Protein AF-A0A7S3SJX9-F1 (afdb_monomer_lite)

Organism: Emiliania huxleyi (NCBI:txid2903)

InterPro domains:
  IPR011989 Armadillo-like helical [G3DSA:1.25.10.10] (10-184)
  IPR013535 PUL domain [PF08324] (19-178)

Foldseek 3Di:
DDDDDDDDDPPPPDCDLVVLLCLLPPPPLPDDSLLVSLQVLLVCLQPDDADVNLVSVVSNLVSCVVSVLLQHLQLSSLLSLLSSLLSNLQRCVVNVHDLVSCVSSLVSLLSNLPHDDNVDDDPVSNVSSLNSLLSSLQSLLSNQAPPVSSLVSCVVSVVLVSLCVQLDDPHDPSSVVSSVSSVDSSVYD

Secondary structure (DSSP, 8-state):
----------------HHHHHHHHHSTT-SSHHHHHHHHHHHHHHHHS-THHHHHHHHHHHHHHHHTTTTT-S-HHHHHHHHHHHHHHHHHHHHTT--HHHHHHHHHHHHHHHSSPP-TT--HHHHHHHHHHHHHHHHHHHHHHTT-HHHHHHHHHTTHHHHHHHHHSTT--HHHHHHHHHHHHHHH--

Radius of gyration: 18.92 Å; chains: 1; bounding box: 76×35×45 Å

Sequence (189 aa):
GEAPGAGGGSEDGEAGPAAVLDALRSSDFGGVEAMFALRLAANLLAAGKGGASLALLPPILEAAAAAGAHESERPATRLALATLLLNAAVLLRRSAASSDTKTPAICALQQLLTAPALATAPAVAAAAAEEASCRAALALGTLAHGDVETQALCAGLDLPSALDGVGGGGASARQRECVASARAALVGC

Structure (mmCIF, N/CA/C/O backbone):
data_AF-A0A7S3SJX9-F1
#
_entry.id   AF-A0A7S3SJX9-F1
#
loop_
_atom_site.group_PDB
_atom_site.id
_atom_site.type_symbol
_atom_site.label_atom_id
_atom_site.label_alt_id
_atom_site.label_comp_id
_atom_site.label_asym_id
_atom_site.label_entity_id
_atom_site.label_seq_id
_atom_site.pdbx_PDB_ins_code
_atom_site.Cartn_x
_atom_site.Cartn_y
_atom_site.Cartn_z
_atom_site.occupancy
_atom_site.B_iso_or_equiv
_atom_site.auth_seq_id
_atom_site.auth_comp_id
_atom_site.auth_asym_id
_atom_site.auth_atom_id
_atom_site.pdbx_PDB_model_num
ATOM 1 N N . GLY A 1 1 ? -56.130 -16.193 -25.826 1.00 40.59 1 GLY A N 1
ATOM 2 C CA . GLY A 1 1 ? -55.131 -17.190 -25.419 1.00 40.59 1 GLY A CA 1
ATOM 3 C C . GLY A 1 1 ? -53.820 -16.815 -26.062 1.00 40.59 1 GLY A C 1
ATOM 4 O O . GLY A 1 1 ? -53.866 -16.248 -27.142 1.00 40.59 1 GLY A O 1
ATOM 5 N N . GLU A 1 2 ? -52.729 -17.125 -25.364 1.00 36.31 2 GLU A N 1
ATOM 6 C CA . GLU A 1 2 ? -51.315 -17.053 -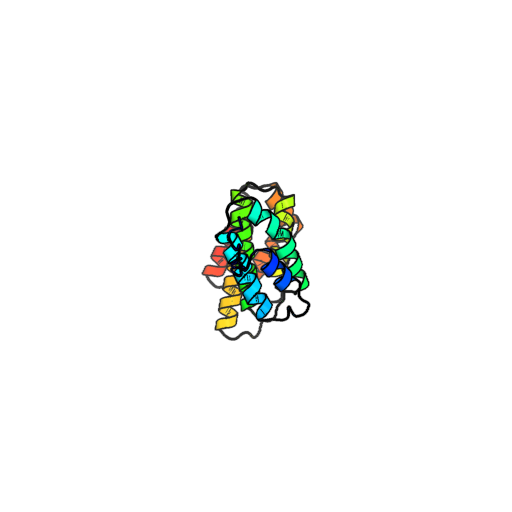25.785 1.00 36.31 2 GLU A CA 1
ATOM 7 C C . GLU A 1 2 ? -50.565 -15.712 -25.619 1.00 36.31 2 GLU A C 1
ATOM 9 O O . GLU A 1 2 ? -50.527 -14.849 -26.485 1.00 36.31 2 GLU A O 1
ATOM 14 N N . ALA A 1 3 ? -50.032 -15.596 -24.392 1.00 42.66 3 ALA A N 1
ATOM 15 C CA . ALA A 1 3 ? -48.684 -15.233 -23.923 1.00 42.66 3 ALA A CA 1
ATOM 16 C C . ALA A 1 3 ? -47.809 -14.164 -24.634 1.00 42.66 3 ALA A C 1
ATOM 18 O O . ALA A 1 3 ? -47.578 -14.240 -25.839 1.00 42.66 3 ALA A O 1
ATOM 19 N N . PRO A 1 4 ? -47.172 -13.258 -23.856 1.00 45.25 4 PRO A N 1
ATOM 20 C CA . PRO A 1 4 ? -46.070 -12.419 -24.316 1.00 45.25 4 PRO A CA 1
ATOM 21 C C . PRO A 1 4 ? -44.744 -13.198 -24.310 1.00 45.25 4 PRO A C 1
ATOM 23 O O . PRO A 1 4 ? -44.398 -13.867 -23.334 1.00 45.25 4 PRO A O 1
ATOM 26 N N . GLY A 1 5 ? -43.982 -13.082 -25.398 1.00 37.81 5 GLY A N 1
ATOM 27 C CA . GLY A 1 5 ? -42.610 -13.572 -25.479 1.00 37.81 5 GLY A CA 1
ATOM 28 C C . GLY A 1 5 ? -41.687 -12.734 -24.598 1.00 37.81 5 GLY A C 1
ATOM 29 O O . GLY A 1 5 ? -41.404 -11.579 -24.907 1.00 37.81 5 GLY A O 1
ATOM 30 N N . ALA A 1 6 ? -41.222 -13.330 -23.503 1.00 47.38 6 ALA A N 1
ATOM 31 C CA . ALA A 1 6 ? -40.044 -12.883 -22.781 1.00 47.38 6 ALA A CA 1
ATOM 32 C C . ALA A 1 6 ? -38.809 -13.219 -23.628 1.00 47.38 6 ALA A C 1
ATOM 34 O O . ALA A 1 6 ? -38.578 -14.379 -23.964 1.00 47.38 6 ALA A O 1
ATOM 35 N N . GLY A 1 7 ? -38.027 -12.211 -23.994 1.00 38.44 7 GLY A N 1
ATOM 36 C CA . GLY A 1 7 ? -36.808 -12.405 -24.765 1.00 38.44 7 GLY A CA 1
ATOM 37 C C . GLY A 1 7 ? -35.994 -11.127 -24.777 1.00 38.44 7 GLY A C 1
ATOM 38 O O . GLY A 1 7 ? -36.356 -10.170 -25.452 1.00 38.44 7 GLY A O 1
ATOM 39 N N . GLY A 1 8 ? -34.918 -11.116 -23.999 1.00 31.25 8 GLY A N 1
ATOM 40 C CA . GLY A 1 8 ? -33.990 -9.993 -23.936 1.00 31.25 8 GLY A CA 1
ATOM 41 C C . GLY A 1 8 ? -33.355 -9.847 -22.565 1.00 31.25 8 GLY A C 1
ATOM 42 O O . GLY A 1 8 ? -33.422 -8.773 -21.980 1.00 31.25 8 GLY A O 1
ATOM 43 N N . GLY A 1 9 ? -32.776 -10.928 -22.034 1.00 34.88 9 GLY A N 1
ATOM 44 C CA . GLY A 1 9 ? -31.737 -10.778 -21.025 1.00 34.88 9 GLY A CA 1
ATOM 45 C C . GLY A 1 9 ? -30.546 -10.125 -21.711 1.00 34.88 9 GLY A C 1
ATOM 46 O O . GLY A 1 9 ? -29.835 -10.793 -22.458 1.00 34.88 9 GLY A O 1
ATOM 47 N N . SER A 1 10 ? -30.373 -8.819 -21.521 1.00 37.34 10 SER A N 1
ATOM 48 C CA . SER A 1 10 ? -29.065 -8.214 -21.701 1.00 37.34 10 SER A CA 1
ATOM 49 C C . SER A 1 10 ? -28.235 -8.644 -20.497 1.00 37.34 10 SER A C 1
ATOM 51 O O . SER A 1 10 ? -28.319 -8.080 -19.408 1.00 37.34 10 SER A O 1
ATOM 53 N N . GLU A 1 11 ? -27.462 -9.713 -20.685 1.00 42.41 11 GLU A N 1
ATOM 54 C CA . GLU A 1 11 ? -26.222 -9.921 -19.942 1.00 42.41 11 GLU A CA 1
ATOM 55 C C . GLU A 1 11 ? -25.274 -8.786 -20.345 1.00 42.41 11 GLU A C 1
ATOM 57 O O . GLU A 1 11 ? -24.360 -8.943 -21.153 1.00 42.41 11 GLU A O 1
ATOM 62 N N . ASP A 1 12 ? -25.563 -7.590 -19.838 1.00 40.75 12 ASP A N 1
ATOM 63 C CA . ASP A 1 12 ? -24.622 -6.492 -19.854 1.00 40.75 12 ASP A CA 1
ATOM 64 C C . ASP A 1 12 ? -23.458 -6.931 -18.973 1.00 40.75 12 ASP A C 1
ATOM 66 O O . ASP A 1 12 ? -23.615 -7.159 -17.772 1.00 40.75 12 ASP A O 1
ATOM 70 N N . GLY A 1 13 ? -22.309 -7.137 -19.618 1.00 44.06 13 GLY A N 1
ATOM 71 C CA . GLY A 1 13 ? -21.057 -7.556 -19.010 1.00 44.06 13 GLY A CA 1
ATOM 72 C C . GLY A 1 13 ? -20.617 -6.572 -17.938 1.00 44.06 13 GLY A C 1
ATOM 73 O O . GLY A 1 13 ? -19.816 -5.669 -18.178 1.00 44.06 13 GLY A O 1
ATOM 74 N N . GLU A 1 14 ? -21.138 -6.756 -16.735 1.00 42.59 14 GLU A N 1
ATOM 75 C CA . GLU A 1 14 ? -20.643 -6.098 -15.551 1.00 42.59 14 GLU A CA 1
ATOM 76 C C . GLU A 1 14 ? -19.315 -6.783 -15.229 1.00 42.59 14 GLU A C 1
ATOM 78 O O . GLU A 1 14 ? -19.271 -7.917 -14.749 1.00 42.59 14 GLU A O 1
ATOM 83 N N . ALA A 1 15 ? -18.204 -6.116 -15.542 1.00 53.06 15 ALA A N 1
ATOM 84 C CA . ALA A 1 15 ? -16.895 -6.461 -15.000 1.00 53.06 15 ALA A CA 1
ATOM 85 C C . ALA A 1 15 ? -16.928 -6.214 -13.480 1.00 53.06 15 ALA A C 1
ATOM 87 O O . ALA A 1 15 ? -16.396 -5.230 -12.968 1.00 53.06 15 ALA A O 1
ATOM 88 N N . GLY A 1 16 ? -17.666 -7.065 -12.770 1.00 61.12 16 GLY A N 1
ATOM 89 C CA . GLY A 1 16 ? -17.934 -6.956 -11.352 1.00 61.12 16 GLY A CA 1
ATOM 90 C C . GLY A 1 16 ? -16.752 -7.436 -10.510 1.00 61.12 16 GLY A C 1
ATOM 91 O O . GLY A 1 16 ? -15.766 -7.964 -11.033 1.00 61.12 16 GLY A O 1
ATOM 92 N N . PRO A 1 17 ? -16.851 -7.316 -9.177 1.00 61.78 17 PRO A N 1
ATOM 93 C CA . PRO A 1 17 ? -15.807 -7.756 -8.252 1.00 61.78 17 PRO A CA 1
ATOM 94 C C . PRO A 1 17 ? -15.365 -9.215 -8.437 1.00 61.78 17 PRO A C 1
ATOM 96 O O . PRO A 1 17 ? -14.198 -9.532 -8.223 1.00 61.78 17 PRO A O 1
ATOM 99 N N . ALA A 1 18 ? -16.278 -10.088 -8.872 1.00 65.81 18 ALA A N 1
ATOM 100 C CA . ALA A 1 18 ? -15.987 -11.487 -9.178 1.00 65.81 18 ALA A CA 1
ATOM 101 C C . ALA A 1 18 ? -15.023 -11.635 -10.368 1.00 65.81 18 ALA A C 1
ATOM 103 O O . ALA A 1 18 ? -14.036 -12.350 -10.253 1.00 65.81 18 ALA A O 1
ATOM 104 N N . ALA A 1 19 ? -15.226 -10.880 -11.453 1.00 64.81 19 ALA A N 1
ATOM 105 C CA . ALA A 1 19 ? -14.335 -10.898 -12.615 1.00 64.81 19 ALA A CA 1
ATOM 106 C C . ALA A 1 19 ? -12.923 -10.388 -12.274 1.00 64.81 19 ALA A C 1
ATOM 108 O O . ALA A 1 19 ? -11.935 -10.862 -12.827 1.00 64.81 19 ALA A O 1
ATOM 109 N N . VAL A 1 20 ? -12.813 -9.446 -11.328 1.00 63.50 20 VAL A N 1
ATOM 110 C CA . VAL A 1 20 ? -11.517 -8.962 -10.823 1.00 63.50 20 VAL A CA 1
ATOM 111 C C . VAL A 1 20 ? -10.802 -10.032 -10.010 1.00 63.50 20 VAL A C 1
ATOM 113 O O . VAL A 1 20 ? -9.601 -10.215 -10.182 1.00 63.50 20 VAL A O 1
ATOM 116 N N . LEU A 1 21 ? -11.527 -10.747 -9.148 1.00 65.00 21 LEU A N 1
ATOM 117 C CA . LEU A 1 21 ? -10.972 -11.851 -8.366 1.00 65.00 21 LEU A CA 1
ATOM 118 C C . LEU A 1 21 ? -10.577 -13.038 -9.245 1.00 65.00 21 LEU A C 1
ATOM 120 O O . LEU A 1 21 ? -9.523 -13.620 -9.015 1.00 65.00 21 LEU A O 1
ATOM 124 N N . ASP A 1 22 ? -11.371 -13.366 -10.259 1.00 67.25 22 ASP A N 1
ATOM 125 C CA . ASP A 1 22 ? -11.055 -14.437 -11.204 1.00 67.25 22 ASP A CA 1
ATOM 126 C C . ASP A 1 22 ? -9.852 -14.075 -12.076 1.00 67.25 22 ASP A C 1
ATOM 128 O O . ASP A 1 22 ? -8.957 -14.901 -12.248 1.00 67.25 22 ASP A O 1
ATOM 132 N N . ALA A 1 23 ? -9.755 -12.819 -12.532 1.00 62.62 23 ALA A N 1
ATOM 133 C CA . ALA A 1 23 ? -8.551 -12.323 -13.190 1.00 62.62 23 ALA A CA 1
ATOM 134 C C . ALA A 1 23 ? -7.338 -12.467 -12.260 1.00 62.62 23 ALA A C 1
ATOM 136 O O . ALA A 1 23 ? -6.363 -13.106 -12.646 1.00 62.62 23 ALA A O 1
ATOM 137 N N . LEU A 1 24 ? -7.438 -11.959 -11.021 1.00 62.06 24 LEU A N 1
ATOM 138 C CA . LEU A 1 24 ? -6.410 -12.024 -9.970 1.00 62.06 24 LEU A CA 1
ATOM 139 C C . LEU A 1 24 ? -5.953 -13.446 -9.610 1.00 62.06 24 LEU A C 1
ATOM 141 O O . LEU A 1 24 ? -4.812 -13.626 -9.194 1.00 62.06 24 LEU A O 1
ATOM 145 N N . ARG A 1 25 ? -6.831 -14.443 -9.749 1.00 65.06 25 ARG A N 1
ATOM 146 C CA . ARG A 1 25 ? -6.575 -15.849 -9.397 1.00 65.06 25 ARG A CA 1
ATOM 147 C C . ARG A 1 25 ? -6.139 -16.715 -10.575 1.00 65.06 25 ARG A C 1
ATOM 149 O O . ARG A 1 25 ? -5.662 -17.827 -10.348 1.00 65.06 25 ARG A O 1
ATOM 156 N N . SER A 1 26 ? -6.330 -16.256 -11.810 1.00 58.22 26 SER A N 1
ATOM 157 C CA . SER A 1 26 ? -5.903 -17.007 -12.988 1.00 58.22 26 SER A CA 1
ATOM 158 C C . SER A 1 26 ? -4.378 -17.166 -12.995 1.00 58.22 26 SER A C 1
ATOM 160 O O . SER A 1 26 ? -3.630 -16.252 -12.651 1.00 58.22 26 SER A O 1
ATOM 162 N N . SER A 1 27 ? -3.912 -18.366 -13.340 1.00 46.94 27 SER A N 1
ATOM 163 C CA . SER A 1 27 ? -2.518 -18.822 -13.198 1.00 46.94 27 SER A CA 1
ATOM 164 C C . SER A 1 27 ? -1.511 -18.069 -14.081 1.00 46.94 27 SER A C 1
ATOM 166 O O . SER A 1 27 ? -0.312 -18.315 -13.980 1.00 46.94 27 SER A O 1
ATOM 168 N N . ASP A 1 28 ? -1.996 -17.144 -14.909 1.00 49.84 28 ASP A N 1
ATOM 169 C CA . ASP A 1 28 ? -1.238 -16.350 -15.874 1.00 49.84 28 ASP A CA 1
ATOM 170 C C . ASP A 1 28 ? -0.861 -14.959 -15.340 1.00 49.84 28 ASP A C 1
ATOM 172 O O . ASP A 1 28 ? -0.427 -14.089 -16.093 1.00 49.84 28 ASP A O 1
ATOM 176 N N . PHE A 1 29 ? -0.956 -14.747 -14.020 1.00 52.84 29 PHE A N 1
ATOM 177 C CA . PHE A 1 29 ? -0.699 -13.473 -13.335 1.00 52.84 29 PHE A CA 1
ATOM 178 C C . PHE A 1 29 ? 0.775 -13.007 -13.323 1.00 52.84 29 PHE A C 1
ATOM 180 O O . PHE A 1 29 ? 1.270 -12.409 -12.367 1.00 52.84 29 PHE A O 1
ATOM 187 N N . GLY A 1 30 ? 1.502 -13.244 -14.412 1.00 53.66 30 GLY A N 1
ATOM 188 C CA . GLY A 1 30 ? 2.834 -12.733 -14.680 1.00 53.66 30 GLY A CA 1
ATOM 189 C C . GLY A 1 30 ? 2.793 -11.389 -15.409 1.00 53.66 30 GLY A C 1
ATOM 190 O O . GLY A 1 30 ? 2.688 -11.311 -16.630 1.00 53.66 30 GLY A O 1
ATOM 191 N N . GLY A 1 31 ? 3.000 -10.288 -14.685 1.00 65.38 31 GLY A N 1
ATOM 192 C CA . GLY A 1 31 ? 3.419 -9.025 -15.301 1.00 65.38 31 GLY A CA 1
ATOM 193 C C . GLY A 1 31 ? 2.330 -7.989 -15.583 1.00 65.38 31 GLY A C 1
ATOM 194 O O . GLY A 1 31 ? 1.868 -7.322 -14.662 1.00 65.38 31 GLY A O 1
ATOM 195 N N . VAL A 1 32 ? 2.040 -7.716 -16.862 1.00 70.25 32 VAL A N 1
ATOM 196 C CA . VAL A 1 32 ? 1.223 -6.554 -17.288 1.00 70.25 32 VAL A CA 1
ATOM 197 C C . VAL A 1 32 ? -0.247 -6.716 -16.892 1.00 70.25 32 VAL A C 1
ATOM 199 O O . VAL A 1 32 ? -0.888 -5.744 -16.492 1.00 70.25 32 VAL A O 1
ATOM 202 N N . GLU A 1 33 ? -0.761 -7.942 -16.933 1.00 76.88 33 GLU A N 1
ATOM 203 C CA . GLU A 1 33 ? -2.127 -8.274 -16.517 1.00 76.88 33 GLU A CA 1
ATOM 204 C C . GLU A 1 33 ? -2.327 -8.008 -15.021 1.00 76.88 33 GLU A C 1
ATOM 206 O O . GLU A 1 33 ? -3.297 -7.352 -14.633 1.00 76.88 33 GLU A O 1
ATOM 211 N N . ALA A 1 34 ? -1.327 -8.356 -14.202 1.00 78.69 34 ALA A N 1
ATOM 212 C CA . ALA A 1 34 ? -1.325 -8.058 -12.775 1.00 78.69 34 ALA A CA 1
ATOM 213 C C . ALA A 1 34 ? -1.416 -6.556 -12.489 1.00 78.69 34 ALA A C 1
ATOM 215 O O . ALA A 1 34 ? -2.192 -6.112 -11.642 1.00 78.69 34 ALA A O 1
ATOM 216 N N . MET A 1 35 ? -0.673 -5.743 -13.242 1.00 87.88 35 MET A N 1
ATOM 217 C CA . MET A 1 35 ? -0.753 -4.287 -13.131 1.00 87.88 35 MET A CA 1
ATOM 218 C C . MET A 1 35 ? -2.165 -3.767 -13.452 1.00 87.88 35 MET A C 1
ATOM 220 O O . MET A 1 35 ? -2.668 -2.906 -12.728 1.00 87.88 35 MET A O 1
ATOM 224 N N . PHE A 1 36 ? -2.803 -4.234 -14.529 1.00 86.44 36 PHE A N 1
ATOM 225 C CA . PHE A 1 36 ? -4.136 -3.751 -14.909 1.00 86.44 36 PHE A CA 1
ATOM 226 C C . PHE A 1 36 ? -5.216 -4.176 -13.919 1.00 86.44 36 PHE A C 1
ATOM 228 O O . PHE A 1 36 ? -6.045 -3.349 -13.540 1.00 86.44 36 PHE A O 1
ATOM 235 N N . ALA A 1 37 ? -5.164 -5.412 -13.437 1.00 86.19 37 ALA A N 1
ATOM 236 C CA . ALA A 1 37 ? -6.079 -5.902 -12.419 1.00 86.19 37 ALA A CA 1
ATOM 237 C C . ALA A 1 37 ? -5.931 -5.142 -11.089 1.00 86.19 37 ALA A C 1
ATOM 239 O O . ALA A 1 37 ? -6.933 -4.731 -10.509 1.00 86.19 37 ALA A O 1
ATOM 240 N N . LEU A 1 38 ? -4.700 -4.850 -10.646 1.00 91.19 38 LEU A N 1
ATOM 241 C CA . LEU A 1 38 ? -4.458 -4.010 -9.464 1.00 91.19 38 LEU A CA 1
ATOM 242 C C . LEU A 1 38 ? -5.009 -2.590 -9.641 1.00 91.19 38 LEU A C 1
ATOM 244 O O . LEU A 1 38 ? -5.584 -2.029 -8.710 1.00 91.19 38 LEU A O 1
ATOM 248 N N . ARG A 1 39 ? -4.875 -2.003 -10.838 1.00 91.81 39 ARG A N 1
ATOM 249 C CA . ARG A 1 39 ? -5.460 -0.685 -11.148 1.00 91.81 39 ARG A CA 1
ATOM 250 C C . ARG A 1 39 ? -6.984 -0.721 -11.126 1.00 91.81 39 ARG A C 1
ATOM 252 O O . ARG A 1 39 ? -7.599 0.192 -10.580 1.00 91.81 39 ARG A O 1
ATOM 259 N N . LEU A 1 40 ? -7.584 -1.762 -11.696 1.00 88.69 40 LEU A N 1
ATOM 260 C CA . LEU A 1 40 ? -9.029 -1.957 -11.667 1.00 88.69 40 LEU A CA 1
ATOM 261 C C . LEU A 1 40 ? -9.525 -2.109 -10.223 1.00 88.69 40 LEU A C 1
ATOM 263 O O . LEU A 1 40 ? -10.424 -1.380 -9.814 1.00 88.69 40 LEU A O 1
ATOM 267 N N . ALA A 1 41 ? -8.874 -2.954 -9.423 1.00 89.38 41 ALA A N 1
ATOM 268 C CA . ALA A 1 41 ? -9.159 -3.116 -8.000 1.00 89.38 41 ALA A CA 1
ATOM 269 C C . ALA A 1 41 ? -9.037 -1.792 -7.224 1.00 89.38 41 ALA A C 1
ATOM 271 O O . ALA A 1 41 ? -9.929 -1.439 -6.454 1.00 89.38 41 ALA A O 1
ATOM 272 N N . ALA A 1 42 ? -7.977 -1.014 -7.465 1.00 90.69 42 ALA A N 1
ATOM 273 C CA . ALA A 1 42 ? -7.790 0.286 -6.827 1.00 90.69 42 ALA A CA 1
ATOM 274 C C . ALA A 1 42 ? -8.922 1.269 -7.169 1.00 90.69 42 ALA A C 1
ATOM 276 O O . ALA A 1 42 ? -9.407 1.972 -6.279 1.00 90.69 42 ALA A O 1
ATOM 277 N N . ASN A 1 43 ? -9.367 1.294 -8.428 1.00 89.62 43 ASN A N 1
ATOM 278 C CA . ASN A 1 43 ? -10.492 2.120 -8.866 1.00 89.62 43 ASN A CA 1
ATOM 279 C C . ASN A 1 43 ? -11.819 1.654 -8.254 1.00 89.62 43 ASN A C 1
ATOM 281 O O . ASN A 1 43 ? -12.613 2.490 -7.826 1.00 89.62 43 ASN A O 1
ATOM 285 N N . LEU A 1 44 ? -12.043 0.341 -8.147 1.00 86.12 44 LEU A N 1
ATOM 286 C CA . LEU A 1 44 ? -13.227 -0.212 -7.487 1.00 86.12 44 LEU A CA 1
ATOM 287 C C . LEU A 1 44 ? -13.279 0.163 -6.001 1.00 86.12 44 LEU A C 1
ATOM 289 O O . LEU A 1 44 ? -14.330 0.583 -5.521 1.00 86.12 44 LEU A O 1
ATOM 293 N N . LEU A 1 45 ? -12.154 0.088 -5.279 1.00 86.19 45 LEU A N 1
ATOM 294 C CA . LEU A 1 45 ? -12.099 0.532 -3.881 1.00 86.19 45 LEU A CA 1
ATOM 295 C C . LEU A 1 45 ? -12.380 2.033 -3.739 1.00 86.19 45 LEU A C 1
ATOM 297 O O . LEU A 1 45 ? -13.047 2.433 -2.788 1.00 86.19 45 LEU A O 1
ATOM 301 N N . ALA A 1 46 ? -11.900 2.855 -4.677 1.00 84.12 46 ALA A N 1
ATOM 302 C CA . ALA A 1 46 ? -12.136 4.298 -4.667 1.00 84.12 46 ALA A CA 1
ATOM 303 C C . ALA A 1 46 ? -13.594 4.671 -4.993 1.00 84.12 46 ALA A C 1
ATOM 305 O O . ALA A 1 46 ? -14.122 5.629 -4.428 1.00 84.12 46 ALA A O 1
ATOM 306 N N . ALA A 1 47 ? -14.241 3.927 -5.895 1.00 80.81 47 ALA A N 1
ATOM 307 C CA . ALA A 1 47 ? -15.622 4.166 -6.314 1.00 80.81 47 ALA A CA 1
ATOM 308 C C . ALA A 1 47 ? -16.661 3.553 -5.360 1.00 80.81 47 ALA A C 1
ATOM 310 O O . ALA A 1 47 ? -17.790 4.041 -5.261 1.00 80.81 47 ALA A O 1
ATOM 311 N N . GLY A 1 48 ? -16.304 2.465 -4.678 1.00 68.19 48 GLY A N 1
ATOM 312 C CA . GLY A 1 48 ? -17.235 1.703 -3.861 1.00 68.19 48 GLY A CA 1
ATOM 313 C C . GLY A 1 48 ? -17.615 2.395 -2.547 1.00 68.19 48 GLY A C 1
ATOM 314 O O . GLY A 1 48 ? -16.866 3.181 -1.965 1.00 68.19 48 GLY A O 1
ATOM 315 N N . LYS A 1 49 ? -18.824 2.095 -2.064 1.00 64.75 49 LYS A N 1
ATOM 316 C CA . LYS A 1 49 ? -19.381 2.662 -0.830 1.00 64.75 49 LYS A CA 1
ATOM 317 C C . LYS A 1 49 ? -19.248 1.660 0.323 1.00 64.75 49 LYS A C 1
ATOM 319 O O . LYS A 1 49 ? -20.001 0.696 0.399 1.00 64.75 49 LYS A O 1
ATOM 324 N N . GLY A 1 50 ? -18.338 1.926 1.260 1.00 65.75 50 GLY A N 1
ATOM 325 C CA . GLY A 1 50 ? -18.321 1.277 2.578 1.00 65.75 50 GLY A CA 1
ATOM 326 C C . GLY A 1 50 ? -17.990 -0.225 2.581 1.00 65.75 50 GLY A C 1
ATOM 327 O O . GLY A 1 50 ? -17.045 -0.664 1.929 1.00 65.75 50 GLY A O 1
ATOM 328 N N . GLY A 1 51 ? -18.744 -0.999 3.375 1.00 68.94 51 GLY A N 1
ATOM 329 C CA . GLY A 1 51 ? -18.402 -2.368 3.793 1.00 68.94 51 GLY A CA 1
ATOM 330 C C . GLY A 1 51 ? -18.264 -3.409 2.675 1.00 68.94 51 GLY A C 1
ATOM 331 O O . GLY A 1 51 ? -17.462 -4.327 2.813 1.00 68.94 51 GLY A O 1
ATOM 332 N N . ALA A 1 52 ? -18.964 -3.248 1.546 1.00 76.44 52 ALA A N 1
ATOM 333 C CA . ALA A 1 52 ? -18.822 -4.157 0.403 1.00 76.44 52 ALA A CA 1
ATOM 334 C C . ALA A 1 52 ? -17.414 -4.081 -0.215 1.00 76.44 52 ALA A C 1
ATOM 336 O O . ALA A 1 52 ? -16.825 -5.106 -0.540 1.00 76.44 52 ALA A O 1
ATOM 337 N N . SER A 1 53 ? -16.836 -2.878 -0.299 1.00 81.56 53 SER A N 1
ATOM 338 C CA . SER A 1 53 ? -15.457 -2.690 -0.761 1.00 81.56 53 SER A CA 1
ATOM 339 C C . SER A 1 53 ? -14.440 -3.283 0.214 1.00 81.56 53 SER A C 1
ATOM 341 O O . SER A 1 53 ? -13.425 -3.825 -0.212 1.00 81.56 53 SER A O 1
ATOM 343 N N . LEU A 1 54 ? -14.713 -3.216 1.523 1.00 84.00 54 LEU A N 1
ATOM 344 C CA . LEU A 1 54 ? -13.840 -3.810 2.540 1.00 84.00 54 LEU A CA 1
ATOM 345 C C . LEU A 1 54 ? -13.814 -5.337 2.462 1.00 84.00 54 LEU A C 1
ATOM 347 O O . LEU A 1 54 ? -12.748 -5.924 2.612 1.00 84.00 54 LEU A O 1
ATOM 351 N N . ALA A 1 55 ? -14.951 -5.976 2.179 1.00 85.88 55 ALA A N 1
ATOM 352 C CA . ALA A 1 55 ? -15.025 -7.430 2.033 1.00 85.88 55 ALA A CA 1
ATOM 353 C C . ALA A 1 55 ? -14.173 -7.960 0.863 1.00 85.88 55 ALA A C 1
ATOM 355 O O . ALA A 1 55 ? -13.719 -9.101 0.894 1.00 85.88 55 ALA A O 1
ATOM 356 N N . LEU A 1 56 ? -13.923 -7.127 -0.151 1.00 85.56 56 LEU A N 1
ATOM 357 C CA . LEU A 1 56 ? -13.077 -7.472 -1.295 1.00 85.56 56 LEU A CA 1
ATOM 358 C C . LEU A 1 56 ? -11.583 -7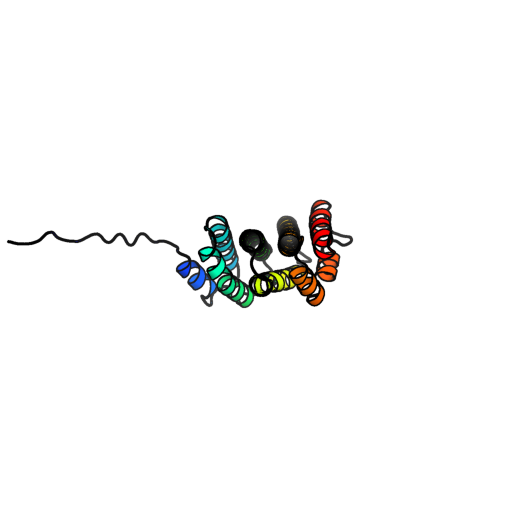.320 -1.002 1.00 85.56 56 LEU A C 1
ATOM 360 O O . LEU A 1 56 ? -10.764 -7.881 -1.725 1.00 85.56 56 LEU A O 1
ATOM 364 N N . LEU A 1 57 ? -11.204 -6.571 0.035 1.00 89.38 57 LEU A N 1
ATOM 365 C CA . LEU A 1 57 ? -9.805 -6.244 0.278 1.00 89.38 57 LEU A CA 1
ATOM 366 C C . LEU A 1 57 ? -8.946 -7.482 0.605 1.00 89.38 57 LEU A C 1
ATOM 368 O O . LEU A 1 57 ? -7.929 -7.648 -0.068 1.00 89.38 57 LEU A O 1
ATOM 372 N N . PRO A 1 58 ? -9.317 -8.372 1.553 1.00 90.50 58 PRO A N 1
ATOM 373 C CA . PRO A 1 58 ? -8.514 -9.560 1.844 1.00 90.50 58 PRO A CA 1
ATOM 374 C C . PRO A 1 58 ? -8.232 -10.447 0.618 1.00 90.50 58 PRO A C 1
ATOM 376 O O . PRO A 1 58 ? -7.055 -10.698 0.359 1.00 90.50 58 PRO A O 1
ATOM 379 N N . PRO A 1 59 ? -9.230 -10.864 -0.193 1.00 88.81 59 PRO A N 1
ATOM 380 C CA . PRO A 1 59 ? -8.954 -11.731 -1.336 1.00 88.81 59 PRO A CA 1
ATOM 381 C C . PRO A 1 59 ? -8.167 -11.027 -2.453 1.00 88.81 59 PRO A C 1
ATOM 383 O O . PRO A 1 59 ? -7.402 -11.684 -3.155 1.00 88.81 59 PRO A O 1
ATOM 386 N N . ILE A 1 60 ? -8.295 -9.701 -2.612 1.00 90.12 60 ILE A N 1
ATOM 387 C CA . ILE A 1 60 ? -7.458 -8.942 -3.556 1.00 90.12 60 ILE A CA 1
ATOM 388 C C . ILE A 1 60 ? -5.993 -8.940 -3.098 1.00 90.12 60 ILE A C 1
ATOM 390 O O . ILE A 1 60 ? -5.098 -9.150 -3.916 1.00 90.12 60 ILE A O 1
ATOM 394 N N . LEU A 1 61 ? -5.736 -8.691 -1.810 1.00 92.44 61 LEU A N 1
ATOM 395 C CA . LEU A 1 61 ? -4.375 -8.657 -1.268 1.00 92.44 61 LEU A CA 1
ATOM 396 C C . LEU A 1 61 ? -3.717 -10.037 -1.281 1.00 92.44 61 LEU A C 1
ATOM 398 O O . LEU A 1 61 ? -2.539 -10.136 -1.614 1.00 92.44 61 LEU A O 1
ATOM 402 N N . GLU A 1 62 ? -4.474 -11.092 -0.979 1.00 89.44 62 GLU A N 1
ATOM 403 C CA . GLU A 1 62 ? -4.002 -12.475 -1.070 1.00 89.44 62 GLU A CA 1
ATOM 404 C C . GLU A 1 62 ? -3.559 -12.814 -2.497 1.00 89.44 62 GLU A C 1
ATOM 406 O O . GLU A 1 62 ? -2.448 -13.301 -2.706 1.00 89.44 62 GLU A O 1
ATOM 411 N N . ALA A 1 63 ? -4.375 -12.472 -3.495 1.00 86.31 63 ALA A N 1
ATOM 412 C CA . ALA A 1 63 ? -4.024 -12.715 -4.887 1.00 86.31 63 ALA A CA 1
ATOM 413 C C . ALA A 1 63 ? -2.839 -11.852 -5.360 1.00 86.31 63 ALA A C 1
ATOM 415 O O . ALA A 1 63 ? -1.952 -12.338 -6.058 1.00 86.31 63 ALA A O 1
ATOM 416 N N . ALA A 1 64 ? -2.763 -10.588 -4.927 1.00 89.19 64 ALA A N 1
ATOM 417 C CA . ALA A 1 64 ? -1.617 -9.725 -5.214 1.00 89.19 64 ALA A CA 1
ATOM 418 C C . ALA A 1 64 ? -0.309 -10.272 -4.612 1.00 89.19 64 ALA A C 1
ATOM 420 O O . ALA A 1 64 ? 0.747 -10.179 -5.243 1.00 89.19 64 ALA A O 1
ATOM 421 N N . ALA A 1 65 ? -0.372 -10.846 -3.407 1.00 89.38 65 ALA A N 1
ATOM 422 C CA . ALA A 1 65 ? 0.764 -11.490 -2.760 1.00 89.38 65 ALA A CA 1
ATOM 423 C C . ALA A 1 65 ? 1.172 -12.779 -3.485 1.00 89.38 65 ALA A C 1
ATOM 425 O O . ALA A 1 65 ? 2.353 -12.946 -3.779 1.00 89.38 65 ALA A O 1
ATOM 426 N N . ALA A 1 66 ? 0.210 -13.639 -3.840 1.00 85.94 66 ALA A N 1
ATOM 427 C CA . ALA A 1 66 ? 0.455 -14.868 -4.599 1.00 85.94 66 ALA A CA 1
ATOM 428 C C . ALA A 1 66 ? 1.106 -14.596 -5.967 1.00 85.94 66 ALA A C 1
ATOM 430 O O . ALA A 1 66 ? 1.928 -15.378 -6.434 1.00 85.94 66 ALA A O 1
ATOM 431 N N . ALA A 1 67 ? 0.787 -13.454 -6.575 1.00 83.62 67 ALA A N 1
ATOM 432 C CA . ALA A 1 67 ? 1.395 -12.996 -7.817 1.00 83.62 67 ALA A CA 1
ATOM 433 C C . ALA A 1 67 ? 2.760 -12.297 -7.661 1.00 83.62 67 ALA A C 1
ATOM 435 O O . ALA A 1 67 ? 3.308 -11.799 -8.646 1.00 83.62 67 ALA A O 1
ATOM 436 N N . GLY A 1 68 ? 3.287 -12.164 -6.439 1.00 87.94 68 GLY A N 1
ATOM 437 C CA . GLY A 1 68 ? 4.550 -11.462 -6.192 1.00 87.94 68 GLY A CA 1
ATOM 438 C C . GLY A 1 68 ? 4.501 -9.970 -6.553 1.00 87.94 68 GLY A C 1
ATOM 439 O O . GLY A 1 68 ? 5.512 -9.378 -6.930 1.00 87.94 68 GLY A O 1
ATOM 440 N N . ALA A 1 69 ? 3.334 -9.317 -6.466 1.00 90.38 69 ALA A N 1
ATOM 441 C CA . ALA A 1 69 ? 3.174 -7.931 -6.921 1.00 90.38 69 ALA A CA 1
ATOM 442 C C . ALA A 1 69 ? 4.083 -6.927 -6.181 1.00 90.38 69 ALA A C 1
ATOM 444 O O . ALA A 1 69 ? 4.477 -5.913 -6.764 1.00 90.38 69 ALA A O 1
ATOM 445 N N . HIS A 1 70 ? 4.427 -7.210 -4.921 1.00 91.00 70 HIS A N 1
ATOM 446 C CA . HIS A 1 70 ? 5.313 -6.388 -4.093 1.00 91.00 70 HIS A CA 1
ATOM 447 C C . HIS A 1 70 ? 6.777 -6.445 -4.557 1.00 91.00 70 HIS A C 1
ATOM 449 O O . HIS A 1 70 ? 7.475 -5.433 -4.512 1.00 91.00 70 HIS A O 1
ATOM 455 N N . GLU A 1 71 ? 7.223 -7.591 -5.073 1.00 89.38 71 GLU A N 1
ATOM 456 C CA . GLU A 1 71 ? 8.592 -7.812 -5.549 1.00 89.38 71 GLU A CA 1
ATOM 457 C C . GLU A 1 71 ? 8.733 -7.763 -7.077 1.00 89.38 71 GLU A C 1
ATOM 459 O O . GLU A 1 71 ? 9.850 -7.750 -7.590 1.00 89.38 71 GLU A O 1
ATOM 464 N N . SER A 1 72 ? 7.628 -7.614 -7.815 1.00 89.12 72 SER A N 1
ATOM 465 C CA . SER A 1 72 ? 7.603 -7.512 -9.280 1.00 89.12 72 SER A CA 1
ATOM 466 C C . SER A 1 72 ? 8.690 -6.586 -9.833 1.00 89.12 72 SER A C 1
ATOM 468 O O . SER A 1 72 ? 8.737 -5.402 -9.502 1.00 89.12 72 SER A O 1
ATOM 470 N N . GLU A 1 73 ? 9.497 -7.078 -10.772 1.00 86.38 73 GLU A N 1
ATOM 471 C CA . GLU A 1 73 ? 10.535 -6.288 -11.452 1.00 86.38 73 GLU A CA 1
ATOM 472 C C . GLU A 1 73 ? 9.968 -5.124 -12.281 1.00 86.38 73 GLU A C 1
ATOM 474 O O . GLU A 1 73 ? 10.691 -4.207 -12.663 1.00 86.38 73 GLU A O 1
ATOM 479 N N . ARG A 1 74 ? 8.655 -5.132 -12.553 1.00 86.81 74 ARG A N 1
ATOM 480 C CA . ARG A 1 74 ? 7.947 -4.036 -13.222 1.00 86.81 74 ARG A CA 1
ATOM 481 C C . ARG A 1 74 ? 7.538 -2.965 -12.198 1.00 86.81 74 ARG A C 1
ATOM 483 O O . ARG A 1 74 ? 6.617 -3.215 -11.411 1.00 86.81 74 ARG A O 1
ATOM 490 N N . PRO A 1 75 ? 8.100 -1.741 -12.257 1.00 88.56 75 PRO A N 1
ATOM 491 C CA . PRO A 1 75 ? 7.746 -0.660 -11.332 1.00 88.56 75 PRO A CA 1
ATOM 492 C C . PRO A 1 75 ? 6.269 -0.275 -11.401 1.00 88.56 75 PRO A C 1
ATOM 494 O O . PRO A 1 75 ? 5.676 0.105 -10.400 1.00 88.56 75 PRO A O 1
ATOM 497 N N . ALA A 1 76 ? 5.652 -0.391 -12.580 1.00 89.94 76 ALA A N 1
ATOM 498 C CA . ALA A 1 76 ? 4.245 -0.058 -12.766 1.00 89.94 76 ALA A CA 1
ATOM 499 C C . ALA A 1 76 ? 3.304 -0.978 -11.965 1.00 89.94 76 ALA A C 1
ATOM 501 O O . ALA A 1 76 ? 2.259 -0.517 -11.507 1.00 89.94 76 ALA A O 1
ATOM 502 N N . THR A 1 77 ? 3.684 -2.244 -11.762 1.00 91.38 77 THR A N 1
ATOM 503 C CA . THR A 1 77 ? 2.941 -3.198 -10.927 1.00 91.38 77 THR A CA 1
ATOM 504 C C . THR A 1 77 ? 3.069 -2.830 -9.453 1.00 91.38 77 THR A C 1
ATOM 506 O O . THR A 1 77 ? 2.051 -2.693 -8.777 1.00 91.38 77 THR A O 1
ATOM 509 N N . ARG A 1 78 ? 4.294 -2.553 -8.976 1.00 92.94 78 ARG A N 1
ATOM 510 C CA . ARG A 1 78 ? 4.532 -2.076 -7.601 1.00 92.94 78 ARG A CA 1
ATOM 511 C C . ARG A 1 78 ? 3.790 -0.766 -7.321 1.00 92.94 78 ARG A C 1
ATOM 513 O O . ARG A 1 78 ? 3.179 -0.608 -6.270 1.00 92.94 78 ARG A O 1
ATOM 520 N N . LEU A 1 79 ? 3.769 0.147 -8.292 1.00 94.69 79 LEU A N 1
ATOM 521 C CA . LEU A 1 79 ? 3.018 1.398 -8.221 1.00 94.69 79 LEU A CA 1
ATOM 522 C C . LEU A 1 79 ? 1.503 1.171 -8.142 1.00 94.69 79 LEU A C 1
ATOM 524 O O . LEU A 1 79 ? 0.828 1.847 -7.369 1.00 94.69 79 LEU A O 1
ATOM 528 N N . ALA A 1 80 ? 0.964 0.232 -8.926 1.00 95.19 80 ALA A N 1
ATOM 529 C CA . ALA A 1 80 ? -0.453 -0.120 -8.875 1.00 95.19 80 ALA A CA 1
ATOM 530 C C . ALA A 1 80 ? -0.835 -0.732 -7.517 1.00 95.19 80 ALA A C 1
ATOM 532 O O . ALA A 1 80 ? -1.851 -0.340 -6.943 1.00 95.19 80 ALA A O 1
ATOM 533 N N . LEU A 1 81 ? 0.008 -1.617 -6.969 1.00 96.00 81 LEU A N 1
ATOM 534 C CA . LEU A 1 81 ? -0.159 -2.160 -5.619 1.00 96.00 81 LEU A CA 1
ATOM 535 C C . LEU A 1 81 ? -0.119 -1.050 -4.558 1.00 96.00 81 LEU A C 1
ATOM 537 O O . LEU A 1 81 ? -0.991 -0.995 -3.697 1.00 96.00 81 LEU A O 1
ATOM 541 N N . ALA A 1 82 ? 0.835 -0.121 -4.644 1.00 97.56 82 ALA A N 1
ATOM 542 C CA . ALA A 1 82 ? 0.924 1.005 -3.716 1.00 97.56 82 ALA A CA 1
ATOM 543 C C . ALA A 1 82 ? -0.335 1.890 -3.747 1.00 97.56 82 ALA A C 1
ATOM 545 O O . ALA A 1 82 ? -0.818 2.327 -2.704 1.00 97.56 82 ALA A O 1
ATOM 546 N N . THR A 1 83 ? -0.901 2.132 -4.935 1.00 97.88 83 THR A N 1
ATOM 547 C CA . THR A 1 83 ? -2.175 2.854 -5.079 1.00 97.88 83 THR A CA 1
ATOM 548 C C . THR A 1 83 ? -3.335 2.098 -4.448 1.00 97.88 83 THR A C 1
ATOM 550 O O . THR A 1 83 ? -4.134 2.704 -3.736 1.00 97.88 83 THR A O 1
ATOM 553 N N . LEU A 1 84 ? -3.431 0.788 -4.692 1.00 96.62 84 LEU A N 1
ATOM 554 C CA . LEU A 1 84 ? -4.444 -0.061 -4.073 1.00 96.62 84 LEU A CA 1
ATOM 555 C C . LEU A 1 84 ? -4.365 0.030 -2.542 1.00 96.62 84 LEU A C 1
ATOM 557 O O . LEU A 1 84 ? -5.384 0.262 -1.896 1.00 96.62 84 LEU A O 1
ATOM 561 N N . LEU A 1 85 ? -3.161 -0.098 -1.976 1.00 97.88 85 LEU A N 1
ATOM 562 C CA . LEU A 1 85 ? -2.926 -0.043 -0.532 1.00 97.88 85 LEU A CA 1
ATOM 563 C C . LEU A 1 85 ? -3.246 1.331 0.064 1.00 97.88 85 LEU A C 1
ATOM 565 O O . LEU A 1 85 ? -3.811 1.402 1.152 1.00 97.88 85 LEU A O 1
ATOM 569 N N . LEU A 1 86 ? -2.960 2.423 -0.648 1.00 97.81 86 LEU A N 1
ATOM 570 C CA . LEU A 1 86 ? -3.355 3.765 -0.217 1.00 97.81 86 LEU A CA 1
ATOM 571 C C . LEU A 1 86 ? -4.881 3.936 -0.200 1.00 97.81 86 LEU A C 1
ATOM 573 O O . LEU A 1 86 ? -5.434 4.436 0.780 1.00 97.81 86 LEU A O 1
ATOM 577 N N . ASN A 1 87 ? -5.578 3.469 -1.238 1.00 95.88 87 ASN A N 1
ATOM 578 C CA . ASN A 1 87 ? -7.042 3.509 -1.275 1.00 95.88 87 ASN A CA 1
ATOM 579 C C . ASN A 1 87 ? -7.648 2.637 -0.165 1.00 95.88 87 ASN A C 1
ATOM 581 O O . ASN A 1 87 ? -8.590 3.056 0.511 1.00 95.88 87 ASN A O 1
ATOM 585 N N . ALA A 1 88 ? -7.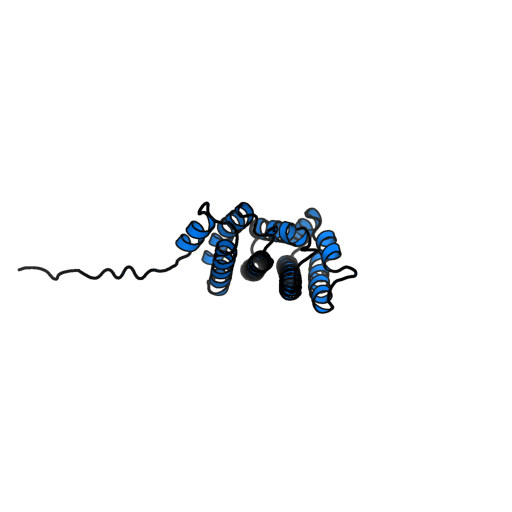070 1.456 0.069 1.00 95.62 88 ALA A N 1
ATOM 586 C CA . ALA A 1 88 ? -7.442 0.571 1.163 1.00 95.62 88 ALA A CA 1
ATOM 587 C C . ALA A 1 88 ? -7.230 1.234 2.531 1.00 95.62 88 ALA A C 1
ATOM 589 O O . ALA A 1 88 ? -8.123 1.180 3.370 1.00 95.62 88 ALA A O 1
ATOM 590 N N . ALA A 1 89 ? -6.101 1.916 2.744 1.00 96.69 89 ALA A N 1
ATOM 591 C CA . ALA A 1 89 ? -5.807 2.632 3.982 1.00 96.69 89 ALA A CA 1
ATOM 592 C C . ALA A 1 89 ? -6.848 3.718 4.287 1.00 96.69 89 ALA A C 1
ATOM 594 O O . ALA A 1 89 ? -7.355 3.804 5.409 1.00 96.69 89 ALA A O 1
ATOM 595 N N . VAL A 1 90 ? -7.218 4.511 3.276 1.00 94.62 90 VAL A N 1
ATOM 596 C CA . VAL A 1 90 ? -8.274 5.524 3.397 1.00 94.62 90 VAL A CA 1
ATOM 597 C C . VAL A 1 90 ? -9.617 4.876 3.735 1.00 94.62 90 VAL A C 1
ATOM 599 O O . VAL A 1 90 ? -10.322 5.359 4.622 1.00 94.62 90 VAL A O 1
ATOM 602 N N . LEU A 1 91 ? -9.976 3.781 3.062 1.00 92.88 91 LEU A N 1
ATOM 603 C CA . LEU A 1 91 ? -11.230 3.069 3.305 1.00 92.88 91 LEU A CA 1
ATOM 604 C C . LEU A 1 91 ? -11.282 2.469 4.721 1.00 92.88 91 LEU A C 1
ATOM 606 O O . LEU A 1 91 ? -12.220 2.748 5.463 1.00 92.88 91 LEU A O 1
ATOM 610 N N . LEU A 1 92 ? -10.253 1.715 5.117 1.00 94.06 92 LEU A N 1
ATOM 611 C CA . LEU A 1 92 ? -10.121 1.096 6.440 1.00 94.06 92 LEU A CA 1
ATOM 612 C C . LEU A 1 92 ? -10.218 2.134 7.559 1.00 94.06 92 LEU A C 1
ATOM 614 O O . LEU A 1 92 ? -10.915 1.919 8.551 1.00 94.06 92 LEU A O 1
ATOM 618 N N . ARG A 1 93 ? -9.569 3.290 7.385 1.00 92.94 93 ARG A N 1
ATOM 619 C CA . ARG A 1 93 ? -9.640 4.374 8.363 1.00 92.94 93 ARG A CA 1
ATOM 620 C C . ARG A 1 93 ? -11.018 5.020 8.430 1.00 92.94 93 ARG A C 1
ATOM 622 O O . ARG A 1 93 ? -11.534 5.228 9.523 1.00 92.94 93 ARG A O 1
ATOM 629 N N . ARG A 1 94 ? -11.634 5.322 7.284 1.00 91.56 94 ARG A N 1
ATOM 630 C CA . ARG A 1 94 ? -12.987 5.907 7.236 1.00 91.56 94 ARG A CA 1
ATOM 631 C C . ARG A 1 94 ? -14.041 4.991 7.849 1.00 91.56 94 ARG A C 1
ATOM 633 O O . ARG A 1 94 ? -15.035 5.484 8.367 1.00 91.56 94 ARG A O 1
ATOM 640 N N . SER A 1 95 ? -13.825 3.683 7.782 1.00 89.62 95 SER A N 1
ATOM 641 C CA . SER A 1 95 ? -14.700 2.680 8.382 1.00 89.62 95 SER A CA 1
ATOM 642 C C . SER A 1 95 ? -14.369 2.356 9.839 1.00 89.62 95 SER A C 1
ATOM 644 O O . SER A 1 95 ? -15.023 1.480 10.394 1.00 89.62 95 SER A O 1
ATOM 646 N N . ALA A 1 96 ? -13.381 3.030 10.447 1.00 88.75 96 ALA A N 1
ATOM 647 C CA . ALA A 1 96 ? -12.895 2.742 11.799 1.00 88.75 96 ALA A CA 1
ATOM 648 C C . ALA A 1 96 ? -12.610 1.241 12.013 1.00 88.75 96 ALA A C 1
ATOM 650 O O . ALA A 1 96 ? -12.978 0.659 13.031 1.00 88.75 96 ALA A O 1
ATOM 651 N N . ALA A 1 97 ? -12.000 0.604 11.008 1.00 90.06 97 ALA A N 1
ATOM 652 C CA . ALA A 1 97 ? -11.713 -0.823 11.030 1.00 90.06 97 ALA A CA 1
ATOM 653 C C . ALA A 1 97 ? -10.760 -1.180 12.184 1.00 90.06 97 ALA A C 1
ATOM 655 O O . ALA A 1 97 ? -9.861 -0.401 12.507 1.00 90.06 97 ALA A O 1
ATOM 656 N N . SER A 1 98 ? -10.933 -2.365 12.773 1.00 91.81 98 SER A N 1
ATOM 657 C CA . SER A 1 98 ? -10.034 -2.870 13.817 1.00 91.81 98 SER A CA 1
ATOM 658 C C . SER A 1 98 ? -8.615 -3.103 13.290 1.00 91.81 98 SER A C 1
ATOM 660 O O . SER A 1 98 ? -8.400 -3.260 12.083 1.00 91.81 98 SER A O 1
ATOM 662 N N . SER A 1 99 ? -7.650 -3.185 14.205 1.00 90.31 99 SER A N 1
ATOM 663 C CA . SER A 1 99 ? -6.262 -3.575 13.927 1.00 90.31 99 SER A CA 1
ATOM 664 C C . SER A 1 99 ? -6.173 -4.914 13.174 1.00 90.31 99 SER A C 1
ATOM 666 O O . SER A 1 99 ? -5.481 -4.999 12.156 1.00 90.31 99 SER A O 1
ATOM 668 N N . ASP A 1 100 ? -6.971 -5.915 13.557 1.00 92.25 100 ASP A N 1
ATOM 669 C CA . ASP A 1 100 ? -7.082 -7.196 12.837 1.00 92.25 100 ASP A CA 1
ATOM 670 C C . ASP A 1 100 ? -7.485 -7.010 11.368 1.00 92.25 100 ASP A C 1
ATOM 672 O O . ASP A 1 100 ? -6.876 -7.573 10.459 1.00 92.25 100 ASP A O 1
ATOM 676 N N . THR A 1 101 ? -8.474 -6.151 11.109 1.00 92.31 101 THR A N 1
ATOM 677 C CA . THR A 1 101 ? -8.958 -5.881 9.745 1.00 92.31 101 THR A CA 1
ATOM 678 C C . THR A 1 101 ? -7.916 -5.125 8.913 1.00 92.31 101 THR A C 1
ATOM 680 O O . THR A 1 101 ? -7.844 -5.286 7.694 1.00 92.31 101 THR A O 1
ATOM 683 N N . LYS A 1 102 ? -7.085 -4.297 9.558 1.00 95.19 102 LYS A N 1
ATOM 684 C CA . LYS A 1 102 ? -5.990 -3.556 8.913 1.00 95.19 102 LYS A CA 1
ATOM 685 C C . LYS A 1 102 ? -4.759 -4.422 8.646 1.00 95.19 102 LYS A C 1
ATOM 687 O O . LYS A 1 102 ? -3.990 -4.101 7.740 1.00 95.19 102 LYS A O 1
ATOM 692 N N . THR A 1 103 ? -4.575 -5.506 9.401 1.00 95.31 103 THR A N 1
ATOM 693 C CA . THR A 1 103 ? -3.356 -6.331 9.395 1.00 95.31 103 THR A CA 1
ATOM 694 C C . THR A 1 103 ? -2.930 -6.783 7.993 1.00 95.31 103 THR A C 1
ATOM 696 O O . THR A 1 103 ? -1.770 -6.556 7.650 1.00 95.31 103 THR A O 1
ATOM 699 N N . PRO A 1 104 ? -3.814 -7.305 7.117 1.00 95.31 104 PRO A N 1
ATOM 700 C CA . PRO A 1 104 ? -3.409 -7.707 5.768 1.00 95.31 104 PRO A CA 1
ATOM 701 C C . PRO A 1 104 ? -2.809 -6.561 4.942 1.00 95.31 104 PRO A C 1
ATOM 703 O O . PRO A 1 104 ? -1.810 -6.749 4.249 1.00 95.31 104 PRO A O 1
ATOM 706 N N . ALA A 1 105 ? -3.378 -5.355 5.042 1.00 96.88 105 ALA A N 1
ATOM 707 C CA . ALA A 1 105 ? -2.864 -4.183 4.337 1.00 96.88 105 ALA A CA 1
ATOM 708 C C . ALA A 1 105 ? -1.512 -3.727 4.907 1.00 96.88 105 ALA A C 1
ATOM 710 O O . ALA A 1 105 ? -0.630 -3.339 4.146 1.00 96.88 105 ALA A O 1
ATOM 711 N N . ILE A 1 106 ? -1.328 -3.811 6.227 1.00 97.25 106 ILE A N 1
ATOM 712 C CA . ILE A 1 106 ? -0.066 -3.461 6.897 1.00 97.25 106 ILE A CA 1
ATOM 713 C C . ILE A 1 106 ? 1.042 -4.448 6.513 1.00 97.25 106 ILE A C 1
ATOM 715 O O . ILE A 1 106 ? 2.143 -4.018 6.178 1.00 97.25 106 ILE A O 1
ATOM 719 N N . CYS A 1 107 ? 0.749 -5.749 6.472 1.00 96.81 107 CYS A N 1
ATOM 720 C CA . CYS A 1 107 ? 1.699 -6.760 6.004 1.00 96.81 107 CYS A CA 1
ATOM 721 C C . CYS A 1 107 ? 2.090 -6.534 4.535 1.00 96.81 107 CYS A C 1
ATOM 723 O O . CYS A 1 107 ? 3.270 -6.573 4.200 1.00 96.81 107 CYS A O 1
ATOM 725 N N . ALA A 1 108 ? 1.127 -6.227 3.661 1.00 96.50 108 ALA A N 1
ATOM 726 C CA . ALA A 1 108 ? 1.415 -5.919 2.260 1.00 96.50 108 ALA A CA 1
ATOM 727 C C . ALA A 1 108 ? 2.256 -4.635 2.096 1.00 96.50 108 ALA A C 1
ATOM 729 O O . ALA A 1 108 ? 3.135 -4.572 1.235 1.00 96.50 108 ALA A O 1
ATOM 730 N N . LEU A 1 109 ? 2.027 -3.618 2.937 1.00 97.44 109 LEU A N 1
ATOM 731 C CA . LEU A 1 109 ? 2.860 -2.413 2.988 1.00 97.44 109 LEU A CA 1
ATOM 732 C C . LEU A 1 109 ? 4.284 -2.725 3.451 1.00 97.44 109 LEU A C 1
ATOM 734 O O . LEU A 1 109 ? 5.227 -2.204 2.861 1.00 97.44 109 LEU A O 1
ATOM 738 N N . GLN A 1 110 ? 4.441 -3.585 4.461 1.00 96.31 110 GLN A N 1
ATOM 739 C CA . GLN A 1 110 ? 5.747 -4.044 4.929 1.00 96.31 110 GLN A CA 1
ATOM 740 C C . GLN A 1 110 ? 6.512 -4.727 3.797 1.00 96.31 110 GLN A C 1
ATOM 742 O O . GLN A 1 110 ? 7.603 -4.275 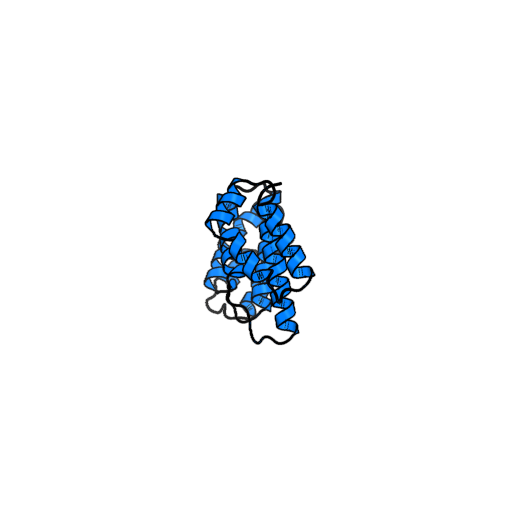3.462 1.00 96.31 110 GLN A O 1
ATOM 747 N N . GLN A 1 111 ? 5.896 -5.704 3.129 1.00 94.81 111 GLN A N 1
ATOM 748 C CA . GLN A 1 111 ? 6.503 -6.418 2.005 1.00 94.81 111 GLN A CA 1
ATOM 749 C C . GLN A 1 111 ? 6.937 -5.471 0.881 1.00 94.81 111 GLN A C 1
ATOM 751 O O . GLN A 1 111 ? 8.033 -5.606 0.342 1.00 94.81 111 GLN A O 1
ATOM 756 N N . LEU A 1 112 ? 6.093 -4.492 0.538 1.00 94.75 112 LEU A N 1
ATOM 757 C CA . LEU A 1 112 ? 6.387 -3.518 -0.509 1.00 94.75 112 LEU A CA 1
ATOM 758 C C . LEU A 1 112 ? 7.523 -2.557 -0.122 1.00 94.75 112 LEU A C 1
ATOM 760 O O . LEU A 1 112 ? 8.357 -2.237 -0.967 1.00 94.75 112 LEU A O 1
ATOM 764 N N . LEU A 1 113 ? 7.563 -2.086 1.128 1.00 93.44 113 LEU A N 1
ATOM 765 C CA . LEU A 1 113 ? 8.592 -1.158 1.615 1.00 93.44 113 LEU A CA 1
ATOM 766 C C . LEU A 1 113 ? 9.953 -1.838 1.804 1.00 93.44 113 LEU A C 1
ATOM 768 O O . LEU A 1 113 ? 10.979 -1.178 1.660 1.00 93.44 113 LEU A O 1
ATOM 772 N N . THR A 1 114 ? 9.972 -3.141 2.090 1.00 92.69 114 THR A N 1
ATOM 773 C CA . THR A 1 114 ? 11.208 -3.930 2.211 1.00 92.69 114 THR A CA 1
ATOM 774 C C . THR A 1 114 ? 11.630 -4.611 0.909 1.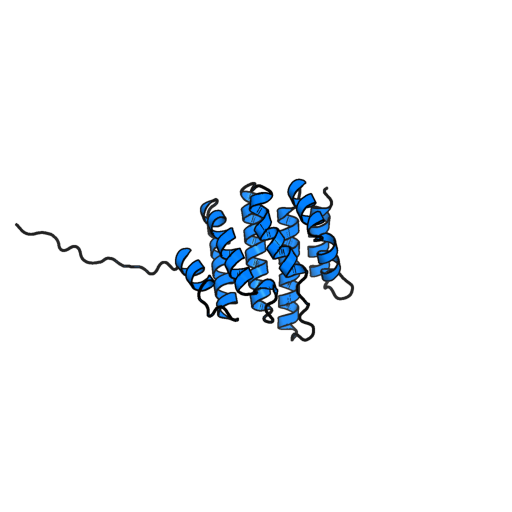00 92.69 114 THR A C 1
ATOM 776 O O . THR A 1 114 ? 12.668 -5.271 0.878 1.00 92.69 114 THR A O 1
ATOM 779 N N . ALA A 1 115 ? 10.843 -4.488 -0.165 1.00 89.75 115 ALA A N 1
ATOM 780 C CA . ALA A 1 115 ? 11.172 -5.094 -1.448 1.00 89.75 115 ALA A CA 1
ATOM 781 C C . ALA A 1 115 ? 12.489 -4.517 -2.008 1.00 89.75 115 ALA A C 1
ATOM 783 O O . ALA A 1 115 ? 12.708 -3.302 -1.931 1.00 89.75 115 ALA A O 1
ATOM 784 N N . PRO A 1 116 ? 13.354 -5.340 -2.635 1.00 84.19 116 PRO A N 1
ATOM 785 C CA . PRO A 1 116 ? 14.613 -4.868 -3.200 1.00 84.19 116 PRO A CA 1
ATOM 786 C C . PRO A 1 116 ? 14.408 -3.711 -4.181 1.00 84.19 116 PRO A C 1
ATOM 788 O O . PRO A 1 116 ? 13.547 -3.774 -5.069 1.00 84.19 116 PRO A O 1
ATOM 791 N N . ALA A 1 117 ? 15.212 -2.657 -4.037 1.00 76.06 117 ALA A N 1
ATOM 792 C CA . ALA A 1 117 ? 15.185 -1.518 -4.945 1.00 76.06 117 ALA A CA 1
ATOM 793 C C . ALA A 1 117 ? 15.523 -1.955 -6.380 1.00 76.06 117 ALA A C 1
ATOM 795 O O . ALA A 1 117 ? 16.403 -2.786 -6.609 1.00 76.06 117 ALA A O 1
ATOM 796 N N . LEU A 1 118 ? 14.845 -1.361 -7.364 1.00 73.75 118 LEU A N 1
ATOM 797 C CA . LEU A 1 118 ? 15.108 -1.604 -8.784 1.00 73.75 118 LEU A CA 1
ATOM 798 C C . LEU A 1 118 ? 16.368 -0.824 -9.201 1.00 73.75 118 LEU A C 1
ATOM 800 O O . LEU A 1 118 ? 16.283 0.265 -9.762 1.00 73.75 118 LEU A O 1
ATOM 804 N N . ALA A 1 119 ? 17.542 -1.367 -8.867 1.00 60.00 119 ALA A N 1
ATOM 805 C CA . ALA A 1 119 ? 18.834 -0.671 -8.889 1.00 60.00 119 ALA A CA 1
ATOM 806 C C . ALA A 1 119 ? 19.332 -0.216 -10.280 1.00 60.00 119 ALA A C 1
ATOM 808 O O . ALA A 1 119 ? 20.304 0.529 -10.368 1.00 60.00 119 ALA A O 1
ATOM 809 N N . THR A 1 120 ? 18.681 -0.631 -11.370 1.00 65.12 120 THR A N 1
ATOM 810 C CA . THR A 1 120 ? 19.098 -0.340 -12.758 1.00 65.12 120 THR A CA 1
ATOM 811 C C . THR A 1 120 ? 17.959 0.184 -13.637 1.00 65.12 120 THR A C 1
ATOM 813 O O . THR A 1 120 ? 18.021 0.124 -14.866 1.00 65.12 120 THR A O 1
ATOM 816 N N . ALA A 1 121 ? 16.895 0.704 -13.024 1.00 64.81 121 ALA A N 1
ATOM 817 C CA . ALA A 1 121 ? 15.713 1.140 -13.752 1.00 64.81 121 ALA A CA 1
ATOM 818 C C . ALA A 1 121 ? 15.969 2.420 -14.588 1.00 64.81 121 ALA A C 1
ATOM 820 O O . ALA A 1 121 ? 16.598 3.361 -14.098 1.00 64.81 121 ALA A O 1
ATOM 821 N N . PRO A 1 122 ? 15.437 2.519 -15.824 1.00 79.56 122 PRO A N 1
ATOM 822 C CA . PRO A 1 122 ? 15.419 3.782 -16.567 1.00 79.56 122 PRO A CA 1
ATOM 823 C C . PRO A 1 122 ? 14.685 4.876 -15.772 1.00 79.56 122 PRO A C 1
ATOM 825 O O . PRO A 1 122 ? 13.849 4.573 -14.925 1.00 79.56 122 PRO A O 1
ATOM 828 N N . ALA A 1 123 ? 14.932 6.157 -16.064 1.00 79.81 123 ALA A N 1
ATOM 829 C CA . ALA A 1 123 ? 14.417 7.280 -15.262 1.00 79.81 123 ALA A CA 1
ATOM 830 C C . ALA A 1 123 ? 12.897 7.227 -14.975 1.00 79.81 123 ALA A C 1
ATOM 832 O O . ALA A 1 123 ? 12.464 7.502 -13.859 1.00 79.81 123 ALA A O 1
ATOM 833 N N . VAL A 1 124 ? 12.082 6.801 -15.949 1.00 78.44 124 VAL A N 1
ATOM 834 C CA . VAL A 1 124 ? 10.624 6.621 -15.779 1.00 78.44 124 VAL A CA 1
ATOM 835 C C . VAL A 1 124 ? 10.293 5.525 -14.758 1.00 78.44 124 VAL A C 1
ATOM 837 O O . VAL A 1 124 ? 9.366 5.662 -13.963 1.00 78.44 124 VAL A O 1
ATOM 840 N N . ALA A 1 125 ? 11.060 4.438 -14.761 1.00 82.94 125 ALA A N 1
ATOM 841 C CA . ALA A 1 125 ? 10.918 3.343 -13.813 1.00 82.94 125 ALA A CA 1
ATOM 842 C C . ALA A 1 125 ? 11.375 3.747 -12.401 1.00 82.94 125 ALA A C 1
ATOM 844 O O . ALA A 1 125 ? 10.725 3.366 -11.429 1.00 82.94 125 ALA A O 1
ATOM 845 N N . ALA A 1 126 ? 12.421 4.572 -12.292 1.00 83.38 126 ALA A N 1
ATOM 846 C CA . ALA A 1 126 ? 12.862 5.148 -11.023 1.00 83.38 126 ALA A CA 1
ATOM 847 C C . ALA A 1 126 ? 11.796 6.080 -10.420 1.00 83.38 126 ALA A C 1
ATOM 849 O O . ALA A 1 126 ? 11.441 5.928 -9.254 1.00 83.38 126 ALA A O 1
ATOM 850 N N . ALA A 1 127 ? 11.201 6.964 -11.229 1.00 86.38 127 ALA A N 1
ATOM 851 C CA . ALA A 1 127 ? 10.113 7.839 -10.785 1.00 86.38 127 ALA A CA 1
ATOM 852 C C . ALA A 1 127 ? 8.872 7.049 -10.325 1.00 86.38 127 ALA A C 1
ATOM 854 O O . ALA A 1 127 ? 8.244 7.392 -9.326 1.00 86.38 127 ALA A O 1
ATOM 855 N N . ALA A 1 128 ? 8.524 5.963 -11.024 1.00 88.56 128 ALA A N 1
ATOM 856 C CA . ALA A 1 128 ? 7.424 5.088 -10.621 1.00 88.56 128 ALA A CA 1
ATOM 857 C C . ALA A 1 128 ? 7.709 4.347 -9.303 1.00 88.56 128 ALA A C 1
ATOM 859 O O . ALA A 1 128 ? 6.796 4.186 -8.493 1.00 88.56 128 ALA A O 1
ATOM 860 N N . ALA A 1 129 ? 8.953 3.914 -9.076 1.00 87.06 129 ALA A N 1
ATOM 861 C CA . ALA A 1 129 ? 9.363 3.295 -7.818 1.00 87.06 129 ALA A CA 1
ATOM 862 C C . ALA A 1 129 ? 9.318 4.297 -6.651 1.00 87.06 129 ALA A C 1
ATOM 864 O O . ALA A 1 129 ? 8.766 3.982 -5.600 1.00 87.06 129 ALA A O 1
ATOM 865 N N . GLU A 1 130 ? 9.810 5.521 -6.857 1.00 89.81 130 GLU A N 1
ATOM 866 C CA . GLU A 1 130 ? 9.733 6.601 -5.867 1.00 89.81 130 GLU A CA 1
ATOM 867 C C . GLU A 1 130 ? 8.277 6.923 -5.492 1.00 89.81 130 GLU A C 1
ATOM 869 O O . GLU A 1 130 ? 7.923 6.992 -4.311 1.00 89.81 130 GLU A O 1
ATOM 874 N N . GLU A 1 131 ? 7.407 7.063 -6.495 1.00 93.62 131 GLU A N 1
ATOM 875 C CA . GLU A 1 131 ? 5.980 7.301 -6.286 1.00 93.62 131 GLU A CA 1
ATOM 876 C C . GLU A 1 131 ? 5.320 6.140 -5.527 1.00 93.62 131 GLU A C 1
ATOM 878 O O . GLU A 1 131 ? 4.496 6.379 -4.641 1.00 93.62 131 GLU A O 1
ATOM 883 N N . ALA A 1 132 ? 5.686 4.891 -5.834 1.00 94.50 132 ALA A N 1
ATOM 884 C CA . ALA A 1 132 ? 5.178 3.719 -5.126 1.00 94.50 132 ALA A CA 1
ATOM 885 C C . ALA A 1 132 ? 5.560 3.764 -3.638 1.00 94.50 132 ALA A C 1
ATOM 887 O O . ALA A 1 132 ? 4.695 3.603 -2.777 1.00 94.50 132 ALA A O 1
ATOM 888 N N . SER A 1 133 ? 6.823 4.065 -3.326 1.00 92.81 133 SER A N 1
ATOM 889 C CA . SER A 1 133 ? 7.288 4.215 -1.947 1.00 92.81 133 SER A CA 1
ATOM 890 C C . SER A 1 133 ? 6.601 5.367 -1.209 1.00 92.81 133 SER A C 1
ATOM 892 O O . SER A 1 133 ? 6.201 5.193 -0.059 1.00 92.81 133 SER A O 1
ATOM 894 N N . CYS A 1 134 ? 6.410 6.527 -1.851 1.00 95.44 134 CYS A N 1
ATOM 895 C CA . CYS A 1 134 ? 5.673 7.634 -1.234 1.00 95.44 134 CYS A CA 1
ATOM 896 C C . CYS A 1 134 ? 4.219 7.233 -0.929 1.00 95.44 134 CYS A C 1
ATOM 898 O O . CYS A 1 134 ? 3.739 7.477 0.177 1.00 95.44 134 CYS A O 1
ATOM 900 N N . ARG A 1 135 ? 3.519 6.565 -1.859 1.00 97.81 135 ARG A N 1
ATOM 901 C CA . ARG A 1 135 ? 2.146 6.077 -1.628 1.00 97.81 135 ARG A CA 1
ATOM 902 C C . ARG A 1 135 ? 2.078 5.056 -0.499 1.00 97.81 135 ARG A C 1
ATOM 904 O O . ARG A 1 135 ? 1.169 5.142 0.320 1.00 97.81 135 ARG A O 1
ATOM 911 N N . ALA A 1 136 ? 3.042 4.141 -0.423 1.00 97.31 136 ALA A N 1
ATOM 912 C CA . ALA A 1 136 ? 3.131 3.169 0.661 1.00 97.31 136 ALA A CA 1
ATOM 913 C C . ALA A 1 136 ? 3.359 3.853 2.023 1.00 97.31 136 ALA A C 1
ATOM 915 O O . ALA A 1 136 ? 2.661 3.549 2.989 1.00 97.31 136 ALA A O 1
ATOM 916 N N . ALA A 1 137 ? 4.256 4.843 2.091 1.00 97.12 137 ALA A N 1
ATOM 917 C CA . ALA A 1 137 ? 4.467 5.641 3.298 1.00 97.12 137 ALA A CA 1
ATOM 918 C C . ALA A 1 137 ? 3.188 6.392 3.718 1.00 97.12 137 ALA A C 1
ATOM 920 O O . ALA A 1 137 ? 2.773 6.320 4.873 1.00 97.12 137 ALA A O 1
ATOM 921 N N . LEU A 1 138 ? 2.504 7.051 2.777 1.00 97.81 138 LEU A N 1
ATOM 922 C CA . LEU A 1 138 ? 1.241 7.746 3.048 1.00 97.81 138 LEU A CA 1
ATOM 923 C C . LEU A 1 138 ? 0.131 6.791 3.507 1.00 97.81 138 LEU A C 1
ATOM 925 O O . LEU A 1 138 ? -0.638 7.136 4.405 1.00 97.81 138 LEU A O 1
ATOM 929 N N . ALA A 1 139 ? 0.047 5.594 2.925 1.00 98.31 139 ALA A N 1
ATOM 930 C CA . ALA A 1 139 ? -0.912 4.568 3.325 1.00 98.31 139 ALA A CA 1
ATOM 931 C C . ALA A 1 139 ? -0.665 4.127 4.773 1.00 98.31 139 ALA A C 1
ATOM 933 O O . ALA A 1 139 ? -1.593 4.090 5.582 1.00 98.31 139 ALA A O 1
ATOM 934 N N . LEU A 1 140 ? 0.599 3.881 5.119 1.00 97.62 140 LEU A N 1
ATOM 935 C CA . LEU A 1 140 ? 1.010 3.520 6.468 1.00 97.62 140 LEU A CA 1
ATOM 936 C C . LEU A 1 140 ? 0.687 4.624 7.483 1.00 97.62 140 LEU A C 1
ATOM 938 O O . LEU A 1 140 ? 0.042 4.362 8.498 1.00 97.62 140 LEU A O 1
ATOM 942 N N . GLY A 1 141 ? 1.058 5.871 7.179 1.00 97.38 141 GLY A N 1
ATOM 943 C CA . GLY A 1 141 ? 0.724 7.013 8.028 1.00 97.38 141 GLY A CA 1
ATOM 944 C C . GLY A 1 141 ? -0.787 7.210 8.173 1.00 97.38 141 GLY A C 1
ATOM 945 O O . GLY A 1 141 ? -1.278 7.524 9.255 1.00 97.38 141 GLY A O 1
ATOM 946 N N . THR A 1 142 ? -1.549 6.948 7.109 1.00 97.69 142 THR A N 1
ATOM 947 C CA . THR A 1 142 ? -3.014 6.992 7.149 1.00 97.69 142 THR A CA 1
ATOM 948 C C . THR A 1 142 ? -3.570 5.960 8.123 1.00 97.69 142 THR A C 1
ATOM 950 O O . THR A 1 142 ? -4.433 6.318 8.918 1.00 97.69 142 THR A O 1
ATOM 953 N N . LEU A 1 143 ? -3.083 4.716 8.097 1.00 97.06 143 LEU A N 1
ATOM 954 C CA . LEU A 1 143 ? -3.557 3.640 8.974 1.00 97.06 143 LEU A CA 1
ATOM 955 C C . LEU A 1 143 ? -3.197 3.855 10.450 1.00 97.06 143 LEU A C 1
ATOM 957 O O . LEU A 1 143 ? -4.034 3.575 11.308 1.00 97.06 143 LEU A O 1
ATOM 961 N N . ALA A 1 144 ? -1.980 4.337 10.721 1.00 95.81 144 ALA A N 1
ATOM 962 C CA . ALA A 1 144 ? -1.415 4.431 12.068 1.00 95.81 144 ALA A CA 1
ATOM 963 C C . ALA A 1 144 ? -1.763 5.722 12.821 1.00 95.81 144 ALA A C 1
ATOM 965 O O . ALA A 1 144 ? -1.696 5.767 14.046 1.00 95.81 144 ALA A O 1
ATOM 966 N N . HIS A 1 145 ? -2.111 6.798 12.118 1.00 95.44 145 HIS A N 1
ATOM 967 C CA . HIS A 1 145 ? -2.319 8.089 12.766 1.00 95.44 145 HIS A CA 1
ATOM 968 C C . HIS A 1 145 ? -3.479 8.045 13.770 1.00 95.44 145 HIS A C 1
ATOM 970 O O . HIS A 1 145 ? -4.638 7.840 13.396 1.00 95.44 145 HIS A O 1
ATOM 976 N N . GLY A 1 146 ? -3.141 8.313 15.034 1.00 92.88 146 GLY A N 1
AT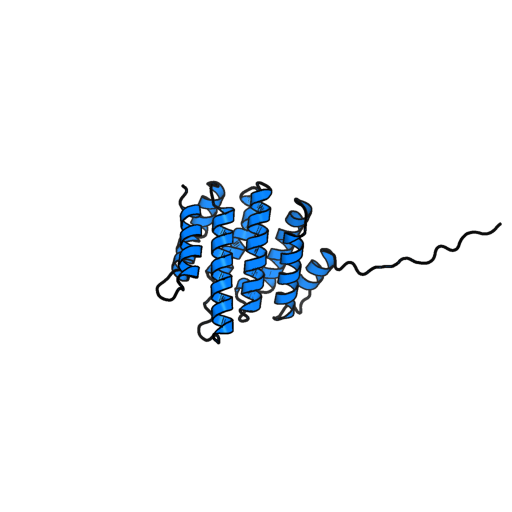OM 977 C CA . GLY A 1 146 ? -4.068 8.311 16.165 1.00 92.88 146 GLY A CA 1
ATOM 978 C C . GLY A 1 146 ? -4.527 6.917 16.607 1.00 92.88 146 GLY A C 1
ATOM 979 O O . GLY A 1 146 ? -5.468 6.829 17.387 1.00 92.88 146 GLY A O 1
ATOM 980 N N . ASP A 1 147 ? -3.906 5.843 16.109 1.00 94.62 147 ASP A N 1
ATOM 981 C CA . ASP A 1 147 ? -4.304 4.461 16.385 1.00 94.62 147 ASP A CA 1
ATOM 982 C C . ASP A 1 147 ? -3.148 3.676 17.018 1.00 94.62 147 ASP A C 1
ATOM 984 O O . ASP A 1 147 ? -2.245 3.194 16.332 1.00 94.62 147 ASP A O 1
ATOM 988 N N . VAL A 1 148 ? -3.188 3.555 18.347 1.00 94.75 148 VAL A N 1
ATOM 989 C CA . VAL A 1 148 ? -2.111 2.963 19.159 1.00 94.75 148 VAL A CA 1
ATOM 990 C C . VAL A 1 148 ? -1.912 1.475 18.871 1.00 94.75 148 VAL A C 1
ATOM 992 O O . VAL A 1 148 ? -0.775 1.006 18.823 1.00 94.75 148 VAL A O 1
ATOM 995 N N . GLU A 1 149 ? -2.989 0.722 18.639 1.00 95.25 149 GLU A N 1
ATOM 996 C CA . GLU A 1 149 ? -2.881 -0.701 18.293 1.00 95.25 149 GLU A CA 1
ATOM 997 C C . GLU A 1 149 ? -2.193 -0.882 16.941 1.00 95.25 149 GLU A C 1
ATOM 999 O O . GLU A 1 149 ? -1.290 -1.704 16.790 1.00 95.25 149 GLU A O 1
ATOM 1004 N N . THR A 1 150 ? -2.579 -0.065 15.961 1.00 96.06 150 THR A N 1
ATOM 1005 C CA . THR A 1 150 ? -1.966 -0.074 14.635 1.00 96.06 150 THR A CA 1
ATOM 1006 C C . THR A 1 150 ? -0.504 0.362 14.706 1.00 96.06 150 THR A C 1
ATOM 1008 O O . THR A 1 150 ? 0.339 -0.257 14.062 1.00 96.06 150 THR A O 1
ATOM 1011 N N . GLN A 1 151 ? -0.171 1.378 15.506 1.00 96.31 151 GLN A N 1
ATOM 1012 C CA . GLN A 1 151 ? 1.214 1.800 15.748 1.00 96.31 151 GLN A CA 1
ATOM 1013 C C . GLN A 1 151 ? 2.055 0.667 16.349 1.00 96.31 151 GLN A C 1
ATOM 1015 O O . GLN A 1 151 ? 3.154 0.399 15.862 1.00 96.31 151 GLN A O 1
ATOM 1020 N N . ALA A 1 152 ? 1.527 -0.044 17.351 1.00 95.81 152 ALA A N 1
ATOM 1021 C CA . ALA A 1 152 ? 2.199 -1.184 17.970 1.00 95.81 152 ALA A CA 1
ATOM 1022 C C . ALA A 1 152 ? 2.422 -2.334 16.975 1.00 95.81 152 ALA A C 1
ATOM 1024 O O . ALA A 1 152 ? 3.523 -2.882 16.907 1.00 95.81 152 ALA A O 1
ATOM 1025 N N . LEU A 1 153 ? 1.419 -2.652 16.151 1.00 95.75 153 LEU A N 1
ATOM 1026 C CA . LEU A 1 153 ? 1.552 -3.630 15.069 1.00 95.75 153 LEU A CA 1
ATOM 1027 C C . LEU A 1 153 ? 2.639 -3.214 14.067 1.00 95.75 153 LEU A C 1
ATOM 1029 O O . LEU A 1 153 ? 3.477 -4.027 13.682 1.00 95.75 153 LEU A O 1
ATOM 1033 N N . CYS A 1 154 ? 2.668 -1.939 13.676 1.00 96.38 154 CYS A N 1
ATOM 1034 C CA . CYS A 1 154 ? 3.674 -1.420 12.754 1.00 96.38 154 CYS A CA 1
ATOM 1035 C C . CYS A 1 154 ? 5.092 -1.481 13.341 1.00 96.38 154 CYS A C 1
ATOM 1037 O O . CYS A 1 154 ? 6.036 -1.792 12.617 1.00 96.38 154 CYS A O 1
ATOM 1039 N N . ALA A 1 155 ? 5.245 -1.218 14.642 1.00 95.50 155 ALA A N 1
ATOM 1040 C CA . ALA A 1 155 ? 6.513 -1.383 15.346 1.00 95.50 155 ALA A CA 1
ATOM 1041 C C . ALA A 1 155 ? 6.946 -2.858 15.401 1.00 95.50 155 ALA A C 1
ATOM 1043 O O . ALA A 1 155 ? 8.105 -3.161 15.134 1.00 95.50 155 ALA A O 1
ATOM 1044 N N . GLY A 1 156 ? 6.015 -3.780 15.672 1.00 96.00 156 GLY A N 1
ATOM 1045 C CA . GLY A 1 156 ? 6.281 -5.224 15.676 1.00 96.00 156 GLY A CA 1
ATOM 1046 C C . GLY A 1 156 ? 6.703 -5.786 14.313 1.00 96.00 156 GLY A C 1
ATOM 1047 O O . GLY A 1 156 ? 7.419 -6.782 14.260 1.00 96.00 156 GLY A O 1
ATOM 1048 N N . LEU A 1 157 ? 6.300 -5.129 13.222 1.00 95.88 157 LEU A N 1
ATOM 1049 C CA . LEU A 1 157 ? 6.685 -5.458 11.844 1.00 95.88 157 LEU A CA 1
ATOM 1050 C C . LEU A 1 157 ? 7.898 -4.662 11.331 1.00 95.88 157 LEU A C 1
ATOM 1052 O O . LEU A 1 157 ? 8.206 -4.723 10.142 1.00 95.88 157 LEU A O 1
ATOM 1056 N N . ASP A 1 158 ? 8.563 -3.903 12.205 1.00 95.44 158 ASP A N 1
ATOM 1057 C CA . ASP A 1 158 ? 9.750 -3.097 11.893 1.00 95.44 158 ASP A CA 1
ATOM 1058 C C . ASP A 1 158 ? 9.553 -2.096 10.731 1.00 95.44 158 ASP A C 1
ATOM 1060 O O . ASP A 1 158 ? 10.471 -1.734 9.989 1.00 95.44 158 ASP A O 1
ATOM 1064 N N . LEU A 1 159 ? 8.323 -1.593 10.575 1.00 95.25 159 LEU A N 1
ATOM 1065 C CA . LEU A 1 159 ? 8.002 -0.583 9.566 1.00 95.25 159 LEU A CA 1
ATOM 1066 C C . LEU A 1 159 ? 8.753 0.750 9.744 1.00 95.25 159 LEU A C 1
ATOM 1068 O O . LEU A 1 159 ? 9.062 1.374 8.723 1.00 95.25 159 LEU A O 1
ATOM 1072 N N . PRO A 1 160 ? 9.103 1.204 10.968 1.00 94.31 160 PRO A N 1
ATOM 1073 C CA . PRO A 1 160 ? 10.008 2.336 11.134 1.00 94.31 160 PRO A CA 1
ATOM 1074 C C . PRO A 1 160 ? 11.350 2.124 10.426 1.00 94.31 160 PRO A C 1
ATOM 1076 O O . PRO A 1 160 ? 11.766 3.000 9.676 1.00 94.31 160 PRO A O 1
ATOM 1079 N N . SER A 1 161 ? 12.006 0.974 10.567 1.00 92.81 161 SER A N 1
ATOM 1080 C CA . SER A 1 161 ? 13.286 0.735 9.885 1.00 92.81 161 SER A CA 1
ATOM 1081 C C . SER A 1 161 ? 13.108 0.617 8.367 1.00 92.81 161 SER A C 1
ATOM 1083 O O . SER A 1 161 ? 13.911 1.158 7.603 1.00 92.81 161 SER A O 1
ATOM 1085 N N . ALA A 1 162 ? 12.012 0.004 7.903 1.00 92.75 162 ALA A N 1
ATOM 1086 C CA . ALA A 1 162 ? 11.684 -0.052 6.474 1.00 92.75 162 ALA A CA 1
ATOM 1087 C C . ALA A 1 162 ? 11.544 1.356 5.856 1.00 92.75 162 ALA A C 1
ATOM 1089 O O . ALA A 1 162 ? 12.056 1.624 4.768 1.00 92.75 162 ALA A O 1
ATOM 1090 N N . LEU A 1 163 ? 10.917 2.292 6.575 1.00 93.56 163 LEU A N 1
ATOM 1091 C CA . LEU A 1 163 ? 10.817 3.694 6.162 1.00 93.56 163 LEU A CA 1
ATOM 1092 C C . LEU A 1 163 ? 12.180 4.412 6.128 1.00 93.56 163 LEU A C 1
ATOM 1094 O O . LEU A 1 163 ? 12.368 5.300 5.295 1.00 93.56 163 LEU A O 1
ATOM 1098 N N . ASP A 1 164 ? 13.136 4.047 6.992 1.00 90.62 164 ASP A N 1
ATOM 1099 C CA . ASP A 1 164 ? 14.489 4.633 6.990 1.00 90.62 164 ASP A CA 1
ATOM 1100 C C . ASP A 1 164 ? 15.252 4.240 5.724 1.00 90.62 164 ASP A C 1
ATOM 1102 O O . ASP A 1 164 ? 15.890 5.090 5.099 1.00 90.62 164 ASP A O 1
ATOM 1106 N N . GLY A 1 165 ? 15.111 2.983 5.291 1.00 87.31 165 GLY A N 1
ATOM 1107 C CA . GLY A 1 165 ? 15.677 2.509 4.028 1.00 87.31 165 GLY A CA 1
ATOM 1108 C C . GLY A 1 165 ? 15.160 3.287 2.814 1.00 87.31 165 GLY A C 1
ATOM 1109 O O . GLY A 1 165 ? 15.925 3.597 1.901 1.00 87.31 165 GLY A O 1
ATOM 1110 N N . VAL A 1 166 ? 13.879 3.669 2.828 1.00 86.31 166 VAL A N 1
ATOM 1111 C CA . VAL A 1 166 ? 13.230 4.439 1.753 1.00 86.31 166 VAL A CA 1
ATOM 1112 C C . VAL A 1 166 ? 13.610 5.925 1.778 1.00 86.31 166 VAL A C 1
ATOM 1114 O O . VAL A 1 166 ? 13.790 6.531 0.723 1.00 86.31 166 VAL A O 1
ATOM 1117 N N . GLY A 1 167 ? 13.713 6.535 2.962 1.00 79.44 167 GLY A N 1
ATOM 1118 C CA . GLY A 1 167 ? 13.984 7.969 3.139 1.00 79.44 167 GLY A CA 1
ATOM 1119 C C . GLY A 1 167 ? 15.465 8.368 3.145 1.00 79.44 167 GLY A C 1
ATOM 1120 O O . GLY A 1 167 ? 15.767 9.535 3.401 1.00 79.44 167 GLY A O 1
ATOM 1121 N N . GLY A 1 168 ? 16.378 7.421 2.906 1.00 79.62 168 GLY A N 1
ATOM 1122 C CA . GLY A 1 168 ? 17.827 7.589 3.046 1.00 79.62 168 GLY A CA 1
ATOM 1123 C C . GLY A 1 168 ? 18.506 8.517 2.022 1.00 79.62 168 GLY A C 1
ATOM 1124 O O . GLY A 1 168 ? 17.869 9.255 1.272 1.00 79.62 168 GLY A O 1
ATOM 1125 N N . GLY A 1 169 ? 19.844 8.473 1.979 1.00 69.62 169 GLY A N 1
ATOM 1126 C CA . GLY A 1 169 ? 20.715 9.454 1.299 1.00 69.62 169 GLY A CA 1
ATOM 1127 C C . GLY A 1 169 ? 20.555 9.635 -0.221 1.00 69.62 169 GLY A C 1
ATOM 1128 O O . GLY A 1 169 ? 21.203 10.512 -0.783 1.00 69.62 169 GLY A O 1
ATOM 1129 N N . GLY A 1 170 ? 19.695 8.856 -0.883 1.00 78.50 170 GLY A N 1
ATOM 1130 C CA . GLY A 1 170 ? 19.351 8.997 -2.305 1.00 78.50 170 GLY A CA 1
ATOM 1131 C C . GLY A 1 170 ? 17.902 9.418 -2.578 1.00 78.50 170 GLY A C 1
ATOM 1132 O O . GLY A 1 170 ? 17.529 9.560 -3.739 1.00 78.50 170 GLY A O 1
ATOM 1133 N N . ALA A 1 171 ? 17.081 9.603 -1.541 1.00 84.81 171 ALA A N 1
ATOM 1134 C CA . ALA A 1 171 ? 15.667 9.930 -1.693 1.00 84.81 171 ALA A CA 1
ATOM 1135 C C . ALA A 1 171 ? 15.458 11.344 -2.260 1.00 84.81 171 ALA A C 1
ATOM 1137 O O . ALA A 1 171 ? 16.246 12.265 -2.014 1.00 84.81 171 ALA A O 1
ATOM 1138 N N . SER A 1 172 ? 14.357 11.560 -2.977 1.00 89.44 172 SER A N 1
ATOM 1139 C CA . SER A 1 172 ? 13.947 12.911 -3.375 1.00 89.44 172 SER A CA 1
ATOM 1140 C C . SER A 1 172 ? 13.418 13.712 -2.173 1.00 89.44 172 SER A C 1
ATOM 1142 O O . SER A 1 172 ? 13.134 13.162 -1.105 1.00 89.44 172 SER A O 1
ATOM 1144 N N . ALA A 1 173 ? 13.248 15.030 -2.333 1.00 92.25 173 ALA A N 1
ATOM 1145 C CA . ALA A 1 173 ? 12.599 15.857 -1.309 1.00 92.25 173 ALA A CA 1
ATOM 1146 C C . ALA A 1 173 ? 11.174 15.371 -1.007 1.00 92.25 173 ALA A C 1
ATOM 1148 O O . ALA A 1 173 ? 10.823 15.174 0.154 1.00 92.25 173 ALA A O 1
ATOM 1149 N N . ARG A 1 174 ? 10.403 15.072 -2.058 1.00 91.38 174 ARG A N 1
ATOM 1150 C CA . ARG A 1 174 ? 9.035 14.568 -1.937 1.00 91.38 174 ARG A CA 1
ATOM 1151 C C . ARG A 1 174 ? 8.989 13.229 -1.206 1.00 91.38 174 ARG A C 1
ATOM 1153 O O . ARG A 1 174 ? 8.165 13.047 -0.318 1.00 91.38 174 ARG A O 1
ATOM 1160 N N . GLN A 1 175 ? 9.881 12.299 -1.538 1.00 91.12 175 GLN A N 1
ATOM 1161 C CA . GLN A 1 175 ? 9.926 10.994 -0.880 1.00 91.12 175 GLN A CA 1
ATOM 1162 C C . GLN A 1 175 ? 10.251 11.128 0.614 1.00 91.12 175 GLN A C 1
ATOM 1164 O O . GLN A 1 175 ? 9.586 10.499 1.438 1.00 91.12 175 GLN A O 1
ATOM 1169 N N . ARG A 1 176 ? 11.205 11.999 0.977 1.00 94.19 176 ARG A N 1
ATOM 1170 C CA . ARG A 1 176 ? 11.505 12.312 2.383 1.00 94.19 176 ARG A CA 1
ATOM 1171 C C . ARG A 1 176 ? 10.309 12.909 3.117 1.00 94.19 176 ARG A C 1
ATOM 1173 O O . ARG A 1 176 ? 10.069 12.528 4.256 1.00 94.19 176 ARG A O 1
ATOM 1180 N N . GLU A 1 177 ? 9.547 13.799 2.485 1.00 95.06 177 GLU A N 1
ATOM 1181 C CA . GLU A 1 177 ? 8.330 14.371 3.076 1.00 95.06 177 GLU A CA 1
ATOM 1182 C C . GLU A 1 177 ? 7.260 13.301 3.337 1.00 95.06 177 GLU A C 1
ATOM 1184 O O . GLU A 1 177 ? 6.709 13.246 4.440 1.00 95.06 177 GLU A O 1
ATOM 1189 N N . CYS A 1 178 ? 7.009 12.401 2.375 1.00 95.94 178 CYS A N 1
ATOM 1190 C CA . CYS A 1 178 ? 6.061 11.296 2.565 1.00 95.94 178 CYS A CA 1
ATOM 1191 C C . CYS A 1 178 ? 6.495 10.383 3.727 1.00 95.94 178 CYS A C 1
ATOM 1193 O O . CYS A 1 178 ? 5.675 10.019 4.571 1.00 95.94 178 CYS A O 1
ATOM 1195 N N . VAL A 1 179 ? 7.790 10.049 3.803 1.00 95.00 179 VAL A N 1
ATOM 1196 C CA . VAL A 1 179 ? 8.365 9.231 4.885 1.00 95.00 179 VAL A CA 1
ATOM 1197 C C . VAL A 1 179 ? 8.281 9.942 6.236 1.00 95.00 179 VAL A C 1
ATOM 1199 O O . VAL A 1 179 ? 7.883 9.327 7.223 1.00 95.00 179 VAL A O 1
ATOM 1202 N N . ALA A 1 180 ? 8.611 11.232 6.298 1.00 94.62 180 ALA A N 1
ATOM 1203 C CA . ALA A 1 180 ? 8.545 12.013 7.530 1.00 94.62 180 ALA A CA 1
ATOM 1204 C C . ALA A 1 180 ? 7.110 12.096 8.073 1.00 94.62 180 ALA A C 1
ATOM 1206 O O . ALA A 1 180 ? 6.890 11.913 9.270 1.00 94.62 180 ALA A O 1
ATOM 1207 N N . SER A 1 181 ? 6.127 12.300 7.191 1.00 94.50 181 SER A N 1
ATOM 1208 C CA . SER A 1 181 ? 4.709 12.294 7.562 1.00 94.50 181 SER A CA 1
ATOM 1209 C C . SER A 1 181 ? 4.265 10.933 8.109 1.00 94.50 181 SER A C 1
ATOM 1211 O O . SER A 1 181 ? 3.621 10.867 9.158 1.00 94.50 181 SER A O 1
ATOM 1213 N N . ALA A 1 182 ? 4.669 9.840 7.454 1.00 96.38 182 ALA A N 1
ATOM 1214 C CA . ALA A 1 182 ? 4.391 8.484 7.921 1.00 96.38 182 ALA A CA 1
ATOM 1215 C C . ALA A 1 182 ? 5.026 8.204 9.291 1.00 96.38 182 ALA A C 1
ATOM 1217 O O . ALA A 1 182 ? 4.367 7.665 10.177 1.00 96.38 182 ALA A O 1
ATOM 1218 N N . ARG A 1 183 ? 6.279 8.628 9.502 1.00 94.12 183 ARG A N 1
ATOM 1219 C CA . ARG A 1 183 ? 6.965 8.498 10.796 1.00 94.12 183 ARG A CA 1
ATOM 1220 C C . ARG A 1 183 ? 6.241 9.220 11.916 1.00 94.12 183 ARG A C 1
ATOM 1222 O O . ARG A 1 183 ? 6.057 8.635 12.977 1.00 94.12 183 ARG A O 1
ATOM 1229 N N . ALA A 1 184 ? 5.824 10.462 11.683 1.00 93.94 184 ALA A N 1
ATOM 1230 C CA . ALA A 1 184 ? 5.097 11.228 12.688 1.00 93.94 184 ALA A CA 1
ATOM 1231 C C . ALA A 1 184 ? 3.829 10.484 13.144 1.00 93.94 184 ALA A C 1
ATOM 1233 O O . ALA A 1 184 ? 3.528 10.439 14.332 1.00 93.94 184 ALA A O 1
ATOM 1234 N N . ALA A 1 185 ? 3.133 9.820 12.216 1.00 93.94 185 ALA A N 1
ATOM 1235 C CA . ALA A 1 185 ? 1.963 9.009 12.533 1.00 93.94 185 ALA A CA 1
ATOM 1236 C C . ALA A 1 185 ? 2.278 7.721 13.318 1.00 93.94 185 ALA A C 1
ATOM 1238 O O . ALA A 1 185 ? 1.416 7.261 14.064 1.00 93.94 185 ALA A O 1
ATOM 1239 N N . LEU A 1 186 ? 3.475 7.142 13.168 1.00 90.81 186 LEU A N 1
ATOM 1240 C CA . LEU A 1 186 ? 3.882 5.909 13.857 1.00 90.81 186 LEU A CA 1
ATOM 1241 C C . LEU A 1 186 ? 4.322 6.129 15.308 1.00 90.81 186 LEU A C 1
ATOM 1243 O O . LEU A 1 186 ? 4.162 5.232 16.126 1.00 90.81 186 LEU A O 1
ATOM 1247 N N . VAL A 1 187 ? 4.881 7.299 15.625 1.00 83.69 187 VAL A N 1
ATOM 1248 C CA . VAL A 1 187 ? 5.418 7.603 16.967 1.00 83.69 187 VAL A CA 1
ATOM 1249 C C . VAL A 1 187 ? 4.334 8.138 17.920 1.00 83.69 187 VAL A C 1
ATOM 1251 O O . VAL A 1 187 ? 4.553 8.202 19.126 1.00 83.69 187 VAL A O 1
ATOM 1254 N N . GLY A 1 188 ? 3.145 8.453 17.396 1.00 67.12 188 GLY A N 1
ATOM 1255 C CA . GLY A 1 188 ? 2.076 9.108 18.147 1.00 67.12 188 GLY A CA 1
ATOM 1256 C C . GLY A 1 188 ? 2.345 10.607 18.298 1.00 67.12 188 GLY A C 1
ATOM 1257 O O . GLY A 1 188 ? 3.442 11.023 18.666 1.00 67.12 188 GLY A O 1
ATOM 1258 N N . CYS A 1 189 ? 1.342 11.421 17.970 1.00 47.72 189 CYS A N 1
ATOM 1259 C CA . CYS A 1 189 ? 1.280 12.830 18.360 1.00 47.72 189 CYS A CA 1
ATOM 1260 C C . CYS A 1 189 ? 0.358 12.964 19.569 1.00 47.72 189 CYS A C 1
ATOM 1262 O O . CYS A 1 189 ? -0.670 12.248 19.580 1.00 47.72 189 CYS A O 1
#

pLDDT: mean 82.93, std 16.86, range [31.25, 98.31]